Protein AF-A0A066WN35-F1 (afdb_monomer_lite)

Structure (mmCIF, N/CA/C/O backbone):
data_AF-A0A066WN35-F1
#
_entry.id   AF-A0A066WN35-F1
#
loop_
_atom_site.group_PDB
_atom_site.id
_atom_site.type_symbol
_atom_site.label_atom_id
_atom_site.label_alt_id
_atom_site.label_comp_id
_atom_site.label_asym_id
_atom_site.label_entity_id
_atom_site.label_seq_id
_atom_site.pdbx_PDB_ins_code
_atom_site.Cartn_x
_atom_site.Cartn_y
_atom_site.Cartn_z
_atom_site.occupancy
_atom_site.B_iso_or_equiv
_atom_site.auth_seq_id
_atom_site.auth_comp_id
_atom_site.auth_asym_id
_atom_site.auth_atom_id
_atom_site.pdbx_PDB_model_num
ATOM 1 N N . MET A 1 1 ? -4.360 5.357 4.373 1.00 91.69 1 MET A N 1
ATOM 2 C CA . MET A 1 1 ? -2.895 5.277 4.182 1.00 91.69 1 MET A CA 1
ATOM 3 C C . MET A 1 1 ? -2.198 5.861 5.396 1.00 91.69 1 MET A C 1
ATOM 5 O O . MET A 1 1 ? -2.701 6.824 5.974 1.00 91.69 1 MET A O 1
ATOM 9 N N . THR A 1 2 ? -1.038 5.319 5.752 1.00 93.56 2 THR A N 1
ATOM 10 C CA . THR A 1 2 ? -0.133 5.874 6.762 1.00 93.56 2 THR A CA 1
ATOM 11 C C . THR A 1 2 ? 1.177 6.305 6.109 1.00 93.56 2 THR A C 1
ATOM 13 O O . THR A 1 2 ? 1.565 5.817 5.046 1.00 93.56 2 THR A O 1
ATOM 16 N N . THR A 1 3 ? 1.854 7.268 6.724 1.00 92.19 3 THR A N 1
ATOM 17 C CA . THR A 1 3 ? 3.265 7.554 6.465 1.00 92.19 3 THR A CA 1
ATOM 18 C C . THR A 1 3 ? 4.063 7.005 7.634 1.00 92.19 3 THR A C 1
ATOM 20 O O . THR A 1 3 ? 3.826 7.403 8.777 1.00 92.19 3 THR A O 1
ATOM 23 N N . ARG A 1 4 ? 5.011 6.115 7.347 1.00 90.56 4 ARG A N 1
ATOM 24 C CA . ARG A 1 4 ? 5.869 5.480 8.351 1.00 90.56 4 ARG A CA 1
ATOM 25 C C . ARG A 1 4 ? 6.757 6.503 9.051 1.00 90.56 4 ARG A C 1
ATOM 27 O O . ARG A 1 4 ? 7.343 7.371 8.400 1.00 90.56 4 ARG A O 1
ATOM 34 N N . ALA A 1 5 ? 6.913 6.374 10.362 1.00 87.25 5 ALA A N 1
ATOM 35 C CA . ALA A 1 5 ? 7.769 7.251 11.146 1.00 87.25 5 ALA A CA 1
ATOM 36 C C . ALA A 1 5 ? 9.245 7.159 10.703 1.00 87.25 5 ALA A C 1
ATOM 38 O O . ALA A 1 5 ? 9.750 6.105 10.308 1.00 87.25 5 ALA A O 1
ATOM 39 N N . LEU A 1 6 ? 9.955 8.293 10.739 1.00 84.75 6 LEU A N 1
ATOM 40 C CA . LEU A 1 6 ? 11.324 8.409 10.209 1.00 84.75 6 LEU A CA 1
ATOM 41 C C . LEU A 1 6 ? 12.378 7.658 11.040 1.00 84.75 6 LEU A C 1
ATOM 43 O O . LEU A 1 6 ? 13.464 7.375 10.545 1.00 84.75 6 LEU A O 1
ATOM 47 N N . ASN A 1 7 ? 12.077 7.353 12.301 1.00 82.31 7 ASN A N 1
ATOM 48 C CA . ASN A 1 7 ? 12.943 6.621 13.229 1.00 82.31 7 ASN A CA 1
ATOM 49 C C . ASN A 1 7 ? 12.907 5.095 13.024 1.00 82.31 7 ASN A C 1
ATOM 51 O O . ASN A 1 7 ? 13.672 4.378 13.674 1.00 82.31 7 ASN A O 1
ATOM 55 N N . LEU A 1 8 ? 12.026 4.583 12.160 1.00 80.50 8 LEU A N 1
ATOM 56 C CA . LEU A 1 8 ? 11.923 3.152 11.896 1.00 80.50 8 LEU A CA 1
ATOM 57 C C . LEU A 1 8 ? 13.125 2.646 11.094 1.00 80.50 8 LEU A C 1
ATOM 59 O O . LEU A 1 8 ? 13.625 3.297 10.179 1.00 80.50 8 LEU A O 1
ATOM 63 N N . ARG A 1 9 ? 13.569 1.425 11.415 1.00 74.00 9 ARG A N 1
ATOM 64 C CA . ARG A 1 9 ? 14.715 0.778 10.748 1.00 74.00 9 ARG A CA 1
ATOM 65 C C . ARG A 1 9 ? 14.446 0.439 9.281 1.00 74.00 9 ARG A C 1
ATOM 67 O O . ARG A 1 9 ? 15.386 0.330 8.499 1.00 74.00 9 ARG A O 1
ATOM 74 N N . SER A 1 10 ? 13.178 0.251 8.924 1.00 72.12 10 SER A N 1
ATOM 75 C CA . SER A 1 10 ? 12.747 -0.185 7.599 1.00 72.12 10 SER A CA 1
ATOM 76 C C . SER A 1 10 ? 11.698 0.768 7.045 1.00 72.12 10 SER A C 1
ATOM 78 O O . SER A 1 10 ? 10.723 1.098 7.728 1.00 72.12 10 SER A O 1
ATOM 80 N N . HIS A 1 11 ? 11.911 1.173 5.791 1.00 76.00 11 HIS A N 1
ATOM 81 C CA . HIS A 1 11 ? 11.024 2.051 5.027 1.00 76.00 11 HIS A CA 1
ATOM 82 C C . HIS A 1 11 ? 10.636 3.368 5.744 1.00 76.00 11 HIS A C 1
ATOM 84 O O . HIS A 1 11 ? 9.458 3.731 5.732 1.00 76.00 11 HIS A O 1
ATOM 90 N N . PRO A 1 12 ? 11.575 4.104 6.377 1.00 81.12 12 PRO A N 1
ATOM 91 C CA . PRO A 1 12 ? 11.245 5.355 7.061 1.00 81.12 12 PRO A CA 1
ATOM 92 C C . PRO A 1 12 ? 10.648 6.379 6.085 1.00 81.12 12 PRO A C 1
ATOM 94 O O . PRO A 1 12 ? 11.178 6.595 4.995 1.00 81.12 12 PRO A O 1
ATOM 97 N N . GLY A 1 13 ? 9.535 7.009 6.470 1.00 85.00 13 GLY A N 1
ATOM 98 C CA . GLY A 1 13 ? 8.856 8.038 5.676 1.00 85.00 13 GLY A CA 1
ATOM 99 C C . GLY A 1 13 ? 8.038 7.528 4.486 1.00 85.00 13 GLY A C 1
ATOM 100 O O . GLY A 1 13 ? 7.420 8.346 3.805 1.00 85.00 13 GLY A O 1
ATOM 101 N N . GLN A 1 14 ? 8.024 6.218 4.213 1.00 88.50 14 GLN A N 1
ATOM 102 C CA . GLN A 1 14 ? 7.271 5.651 3.089 1.00 88.50 14 GLN A CA 1
ATOM 103 C C . GLN A 1 14 ? 5.770 5.612 3.372 1.00 88.50 14 GLN A C 1
ATOM 105 O O . GLN A 1 14 ? 5.346 5.484 4.522 1.00 88.50 14 GLN A O 1
ATOM 110 N N . ALA A 1 15 ? 4.972 5.713 2.308 1.00 91.75 15 ALA A N 1
ATOM 111 C CA . ALA A 1 15 ? 3.549 5.426 2.371 1.00 91.75 15 ALA A CA 1
ATOM 112 C C . ALA A 1 15 ? 3.329 3.915 2.534 1.00 91.75 15 ALA A C 1
ATOM 114 O O . ALA A 1 15 ? 3.853 3.125 1.744 1.00 91.75 15 ALA A O 1
ATOM 115 N N . SER A 1 16 ? 2.524 3.519 3.513 1.00 92.62 16 SER A N 1
ATOM 116 C CA . SER A 1 16 ? 2.111 2.130 3.721 1.00 92.62 16 SER A CA 1
ATOM 117 C C . SER A 1 16 ? 0.628 2.040 4.062 1.00 92.62 16 SER A C 1
ATOM 119 O O . SER A 1 16 ? -0.032 3.035 4.384 1.00 92.62 16 SER A O 1
ATOM 121 N N . LEU A 1 17 ? 0.087 0.836 3.935 1.00 94.81 17 LEU A N 1
ATOM 122 C CA . LEU A 1 17 ? -1.166 0.480 4.584 1.00 94.81 17 LEU A CA 1
ATOM 123 C C . LEU A 1 17 ? -0.873 0.162 6.059 1.00 94.81 17 LEU A C 1
ATOM 125 O O . LEU A 1 17 ? 0.257 -0.236 6.351 1.00 94.81 17 LEU A O 1
ATOM 129 N N . PRO A 1 18 ? -1.830 0.374 6.985 1.00 94.56 18 PRO A N 1
ATOM 130 C CA . PRO A 1 18 ? -1.689 -0.150 8.334 1.00 94.56 18 PRO A CA 1
ATOM 131 C C . PRO A 1 18 ? -1.488 -1.657 8.275 1.00 94.56 18 PRO A C 1
ATOM 133 O O . PRO A 1 18 ? -2.114 -2.319 7.440 1.00 94.56 18 PRO A O 1
ATOM 136 N N . GLY A 1 19 ? -0.629 -2.199 9.126 1.00 93.44 19 GLY A N 1
ATOM 137 C CA . GLY A 1 19 ? -0.375 -3.627 9.100 1.00 93.44 19 GLY A CA 1
ATOM 138 C C . GLY A 1 19 ? 0.967 -4.033 9.665 1.00 93.44 19 GLY A C 1
ATOM 139 O O . GLY A 1 19 ? 1.905 -3.249 9.759 1.00 93.44 19 GLY A O 1
ATOM 140 N N . GLY A 1 20 ? 1.084 -5.320 9.954 1.00 91.12 20 GLY A N 1
ATOM 141 C CA . GLY A 1 20 ? 2.277 -5.845 10.587 1.00 91.12 20 GLY A CA 1
ATOM 142 C C . GLY A 1 20 ? 2.327 -7.357 10.577 1.00 91.12 20 GLY A C 1
ATOM 143 O O . GLY A 1 20 ? 1.711 -8.029 9.742 1.00 91.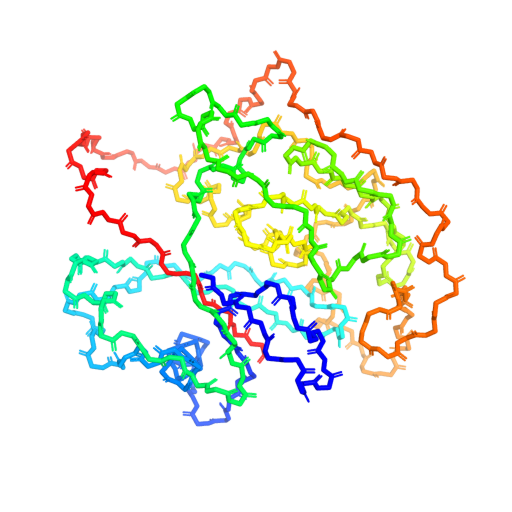12 20 GLY A O 1
ATOM 144 N N . LYS A 1 21 ? 3.156 -7.898 11.462 1.00 91.75 21 LYS A N 1
ATOM 145 C CA . LYS A 1 21 ? 3.453 -9.325 11.491 1.00 91.75 21 LYS A CA 1
ATOM 146 C C . LYS A 1 21 ? 2.406 -10.057 12.323 1.00 91.75 21 LYS A C 1
ATOM 148 O O . LYS A 1 21 ? 2.081 -9.618 13.419 1.00 91.75 21 LYS A O 1
ATOM 153 N N . ALA A 1 22 ? 1.953 -11.212 11.851 1.00 91.75 22 ALA A N 1
ATOM 154 C CA . ALA A 1 22 ? 1.074 -12.077 12.624 1.00 91.75 22 ALA A CA 1
ATOM 155 C C . ALA A 1 22 ? 1.715 -12.496 13.956 1.00 91.75 22 ALA A C 1
ATOM 157 O O . ALA A 1 22 ? 2.848 -12.998 14.000 1.00 91.75 22 ALA A O 1
ATOM 158 N N . ASP A 1 23 ? 0.956 -12.330 15.037 1.00 91.06 23 ASP A N 1
ATOM 159 C CA . ASP A 1 23 ? 1.254 -12.911 16.337 1.00 91.06 23 ASP A CA 1
ATOM 160 C C . ASP A 1 23 ? 0.611 -14.302 16.441 1.00 91.06 23 ASP A C 1
ATOM 162 O O . ASP A 1 23 ? -0.455 -14.578 15.884 1.00 91.06 23 ASP A O 1
ATOM 166 N N . HIS A 1 24 ? 1.249 -15.205 17.187 1.00 89.12 24 HIS A N 1
ATOM 167 C CA . HIS A 1 24 ? 0.728 -16.555 17.407 1.00 89.12 24 HIS A CA 1
ATOM 168 C C . HIS A 1 24 ? -0.665 -16.572 18.059 1.00 89.12 24 HIS A C 1
ATOM 170 O O . HIS A 1 24 ? -1.382 -17.566 17.939 1.00 89.12 24 HIS A O 1
ATOM 176 N N . THR A 1 25 ? -1.043 -15.496 18.746 1.00 91.25 25 THR A N 1
ATOM 177 C CA . THR A 1 25 ? -2.333 -15.337 19.421 1.00 91.25 25 THR A CA 1
ATOM 178 C C . THR A 1 25 ? -3.446 -14.791 18.523 1.00 91.25 25 THR A C 1
ATOM 180 O O . THR A 1 25 ? -4.615 -14.948 18.878 1.00 91.25 25 THR A O 1
ATOM 183 N N . ASP A 1 26 ? -3.127 -14.237 17.346 1.00 90.75 26 ASP A N 1
ATOM 184 C CA . ASP A 1 26 ? -4.121 -13.622 16.452 1.00 90.75 26 ASP A CA 1
ATOM 185 C C . ASP A 1 26 ? -5.105 -14.669 15.900 1.00 90.75 26 ASP A C 1
ATOM 187 O O . ASP A 1 26 ? -6.314 -14.451 15.819 1.00 90.75 26 ASP A O 1
ATOM 191 N N . GLY A 1 27 ? -4.602 -15.852 15.545 1.00 91.00 27 GLY A N 1
ATOM 192 C CA . GLY A 1 27 ? -5.394 -16.985 15.057 1.00 91.00 27 GLY A CA 1
ATOM 193 C C . GLY A 1 27 ? -5.866 -16.887 13.599 1.00 91.00 27 GLY A C 1
ATOM 194 O O . GLY A 1 27 ? -6.119 -17.929 12.997 1.00 91.00 27 GLY A O 1
ATOM 195 N N . CYS A 1 28 ? -5.953 -15.690 13.009 1.00 91.50 28 CYS A N 1
ATOM 196 C CA . CYS A 1 28 ? -6.174 -15.486 11.572 1.00 91.50 28 CYS A CA 1
ATOM 197 C C . CYS A 1 28 ? -5.664 -14.113 11.093 1.00 91.50 28 CYS A C 1
ATOM 199 O O . CYS A 1 28 ? -5.469 -13.202 11.899 1.00 91.50 28 CYS A O 1
ATOM 201 N N . VAL A 1 29 ? -5.479 -13.961 9.775 1.00 93.44 29 VAL A N 1
ATOM 202 C CA . VAL A 1 29 ? -4.917 -12.742 9.157 1.00 93.44 29 VAL A CA 1
ATOM 203 C C . VAL A 1 29 ? -5.813 -11.515 9.335 1.00 93.44 29 VAL A C 1
ATOM 205 O O . VAL A 1 29 ? -5.316 -10.402 9.471 1.00 93.44 29 VAL A O 1
ATOM 208 N N . GLU A 1 30 ? -7.133 -11.701 9.409 1.00 94.00 30 GLU A N 1
ATOM 209 C CA . GLU A 1 30 ? -8.090 -10.621 9.660 1.00 94.00 30 GLU A CA 1
ATOM 210 C C . GLU A 1 30 ? -7.919 -10.035 11.064 1.00 94.00 30 GLU A C 1
ATOM 212 O O . GLU A 1 30 ? -8.020 -8.824 11.250 1.00 94.00 30 GLU A O 1
ATOM 217 N N . ARG A 1 31 ? -7.630 -10.888 12.055 1.00 94.31 31 ARG A N 1
ATOM 218 C CA . ARG A 1 31 ? -7.370 -10.453 13.431 1.00 94.31 31 ARG A CA 1
ATOM 219 C C . ARG A 1 31 ? -6.016 -9.779 13.564 1.00 94.31 31 ARG A C 1
ATOM 221 O O . ARG A 1 31 ? -5.946 -8.754 14.229 1.00 94.31 31 ARG A O 1
ATOM 228 N N . THR A 1 32 ? -4.988 -10.288 12.882 1.00 94.81 32 THR A N 1
ATOM 229 C CA . THR A 1 32 ? -3.698 -9.594 12.777 1.00 94.81 32 THR A CA 1
ATOM 230 C C . THR A 1 32 ? -3.887 -8.194 12.203 1.00 94.81 32 THR A C 1
ATOM 232 O O . THR A 1 32 ? -3.466 -7.223 12.817 1.00 94.81 32 THR A O 1
ATOM 235 N N . ALA A 1 33 ? -4.580 -8.072 11.069 1.00 94.94 33 ALA A N 1
ATOM 236 C CA . ALA A 1 33 ? -4.868 -6.786 10.444 1.00 94.94 33 ALA A CA 1
ATOM 237 C C . ALA A 1 33 ? -5.586 -5.820 11.409 1.00 94.94 33 ALA A C 1
ATOM 239 O O . ALA A 1 33 ? -5.181 -4.666 11.560 1.00 94.94 33 ALA A O 1
ATOM 240 N N . LEU A 1 34 ? -6.629 -6.283 12.104 1.00 95.19 34 LEU A N 1
ATOM 241 C CA . LEU A 1 34 ? -7.354 -5.452 13.068 1.00 95.19 34 LEU A CA 1
ATOM 242 C C . LEU A 1 34 ? -6.489 -5.025 14.258 1.00 95.19 34 LEU A C 1
ATOM 244 O O . LEU A 1 34 ? -6.528 -3.855 14.625 1.00 95.19 34 LEU A O 1
ATOM 248 N N . ARG A 1 35 ? -5.704 -5.943 14.834 1.00 96.31 35 ARG A N 1
ATOM 249 C CA . ARG A 1 35 ? -4.791 -5.637 15.942 1.00 96.31 35 ARG A CA 1
ATOM 250 C C . ARG A 1 35 ? -3.770 -4.578 15.528 1.00 96.31 35 ARG A C 1
ATOM 252 O O . ARG A 1 35 ? -3.650 -3.563 16.200 1.00 96.31 35 ARG A O 1
ATOM 259 N N . GLU A 1 36 ? -3.096 -4.778 14.400 1.00 96.31 36 GLU A N 1
ATOM 260 C CA . GLU A 1 36 ? -2.100 -3.836 13.871 1.00 96.31 36 GLU A CA 1
ATOM 261 C C . GLU A 1 36 ? -2.734 -2.476 13.534 1.00 96.31 36 GLU A C 1
ATOM 263 O O . GLU A 1 36 ? -2.161 -1.428 13.806 1.00 96.31 36 GLU A O 1
ATOM 268 N N . SER A 1 37 ? -3.966 -2.459 13.013 1.00 95.94 37 SER A N 1
ATOM 269 C CA . SER A 1 37 ? -4.694 -1.202 12.778 1.00 95.94 37 SER A CA 1
ATOM 270 C C . SER A 1 37 ? -5.055 -0.481 14.079 1.00 95.94 37 SER A C 1
ATOM 272 O O . SER A 1 37 ? -5.033 0.748 14.137 1.00 95.94 37 SER A O 1
ATOM 274 N N . GLU A 1 38 ? -5.400 -1.214 15.134 1.00 96.44 38 GLU A N 1
ATOM 275 C CA . GLU A 1 38 ? -5.636 -0.622 16.449 1.00 96.44 38 GLU A CA 1
ATOM 276 C C . GLU A 1 38 ? -4.340 -0.050 17.038 1.00 96.44 38 GLU A C 1
ATOM 278 O O . GLU A 1 38 ? -4.338 1.083 17.516 1.00 96.44 38 GLU A O 1
ATOM 283 N N . GLU A 1 39 ? -3.233 -0.788 16.940 1.00 95.88 39 GLU A N 1
ATOM 284 C CA . GLU A 1 39 ? -1.912 -0.372 17.423 1.00 95.88 39 GLU A CA 1
ATOM 285 C C . GLU A 1 39 ? -1.366 0.848 16.663 1.00 95.88 39 GLU A C 1
ATOM 287 O O . GLU A 1 39 ? -0.896 1.796 17.291 1.00 95.88 39 GLU A O 1
ATOM 292 N N . GLU A 1 40 ? -1.454 0.868 15.330 1.00 96.25 40 GLU A N 1
ATOM 293 C CA . GLU A 1 40 ? -0.863 1.925 14.502 1.00 96.25 40 GLU A CA 1
ATOM 294 C C . GLU A 1 40 ? -1.727 3.187 14.390 1.00 96.25 40 GLU A C 1
ATOM 296 O O . GLU A 1 40 ? -1.187 4.298 14.359 1.00 96.25 40 GLU A O 1
ATOM 301 N N . ILE A 1 41 ? -3.050 3.034 14.260 1.00 96.31 41 ILE A N 1
ATOM 302 C CA . ILE A 1 41 ? -3.970 4.138 13.928 1.00 96.31 41 ILE A CA 1
ATOM 303 C C . ILE A 1 41 ? -5.169 4.255 14.875 1.00 96.31 41 ILE A C 1
ATOM 305 O O . ILE A 1 41 ? -6.056 5.077 14.637 1.00 96.31 41 ILE A O 1
ATOM 309 N N . GLY A 1 42 ? -5.229 3.460 15.946 1.00 96.38 42 GLY A N 1
ATOM 310 C CA . GLY A 1 42 ? -6.312 3.530 16.928 1.00 96.38 42 GLY A CA 1
ATOM 311 C C . GLY A 1 42 ? -7.666 3.055 16.395 1.00 96.38 42 GLY A C 1
ATOM 312 O O . GLY A 1 42 ? -8.701 3.413 16.957 1.00 96.38 42 GLY A O 1
ATOM 313 N N . LEU A 1 43 ? -7.694 2.275 15.306 1.00 95.44 43 LEU A N 1
ATOM 314 C CA . LEU A 1 43 ? -8.932 1.702 14.777 1.00 95.44 43 LEU A CA 1
ATOM 315 C C . LEU A 1 43 ? -9.422 0.583 15.706 1.00 95.44 43 LEU A C 1
ATOM 317 O O . LEU A 1 43 ? -9.055 -0.577 15.549 1.00 95.44 43 LEU A O 1
ATOM 321 N N . ALA A 1 44 ? -10.250 0.949 16.684 1.00 93.62 44 ALA A N 1
ATOM 322 C CA . ALA A 1 44 ? -10.707 0.034 17.723 1.00 93.62 44 ALA A CA 1
ATOM 323 C C . ALA A 1 44 ? -11.417 -1.204 17.150 1.00 93.62 44 ALA A C 1
ATOM 325 O O . ALA A 1 44 ? -12.399 -1.088 16.409 1.00 93.62 44 ALA A O 1
ATOM 326 N N . GLN A 1 45 ? -10.999 -2.393 17.592 1.00 93.00 45 GLN A N 1
ATOM 327 C CA . GLN A 1 45 ? -11.622 -3.669 17.219 1.00 93.00 45 GLN A CA 1
ATOM 328 C C . GLN A 1 45 ? -13.126 -3.738 17.522 1.00 93.00 45 GLN A C 1
ATOM 330 O O . GLN A 1 45 ? -13.867 -4.439 16.834 1.00 93.00 45 GLN A O 1
ATOM 335 N N . SER A 1 46 ? -13.604 -2.985 18.517 1.00 93.62 46 SER A N 1
ATOM 336 C CA . SER A 1 46 ? -15.027 -2.898 18.874 1.00 93.62 46 SER A CA 1
ATOM 337 C C . SER A 1 46 ? -15.909 -2.285 17.781 1.00 93.62 46 SER A C 1
ATOM 339 O O . SER A 1 46 ? -17.127 -2.463 17.820 1.00 93.62 46 SER A O 1
ATOM 341 N N . LYS A 1 47 ? -15.322 -1.601 16.788 1.00 92.38 47 LYS A N 1
ATOM 342 C CA . LYS A 1 47 ? -16.044 -1.089 15.614 1.00 92.38 47 LYS A CA 1
ATOM 343 C C . LYS A 1 47 ? -16.427 -2.194 14.622 1.00 92.38 47 LYS A C 1
ATOM 345 O O . LYS A 1 47 ? -17.288 -1.970 13.769 1.00 92.38 47 LYS A O 1
ATOM 350 N N . LEU A 1 48 ? -15.842 -3.391 14.734 1.00 93.06 48 LEU A N 1
ATOM 351 C CA . LEU A 1 48 ? -16.175 -4.519 13.866 1.00 93.06 48 LEU A CA 1
ATOM 352 C C . LEU A 1 48 ? -17.651 -4.922 14.025 1.00 93.06 48 LEU A C 1
ATOM 354 O O . LEU A 1 48 ? -18.123 -5.197 15.126 1.00 93.06 48 LEU A O 1
ATOM 358 N N . GLY A 1 49 ? -18.377 -4.977 12.910 1.00 92.50 49 GLY A N 1
ATOM 359 C CA . GLY A 1 49 ? -19.805 -5.298 12.868 1.00 92.50 49 GLY A CA 1
ATOM 360 C C . GLY A 1 49 ? -20.735 -4.135 13.230 1.00 92.50 49 GLY A C 1
ATOM 361 O O . GLY A 1 49 ? -21.947 -4.339 13.259 1.00 92.50 49 GLY A O 1
ATOM 362 N N . THR A 1 50 ? -20.196 -2.939 13.496 1.00 93.00 50 THR A N 1
ATOM 363 C CA . THR A 1 50 ? -20.984 -1.714 13.714 1.00 93.00 50 THR A CA 1
ATOM 364 C C . THR A 1 50 ? -20.736 -0.711 12.593 1.00 93.00 50 THR A C 1
ATOM 366 O O . THR A 1 50 ? -21.578 -0.576 11.714 1.00 93.00 50 THR A O 1
ATOM 369 N N . THR A 1 51 ? -19.570 -0.069 12.575 1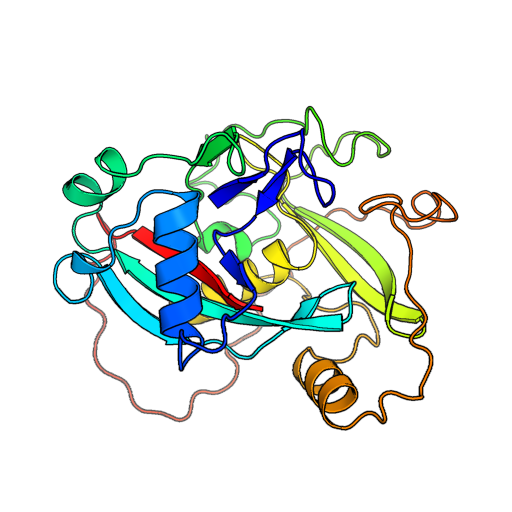.00 92.25 51 THR A N 1
ATOM 370 C CA . THR A 1 51 ? -19.145 0.865 11.520 1.00 92.25 51 THR A CA 1
ATOM 371 C C . THR A 1 51 ? -18.071 0.274 10.614 1.00 92.25 51 THR A C 1
ATOM 373 O O . THR A 1 51 ? -17.911 0.714 9.483 1.00 92.25 51 THR A O 1
ATOM 376 N N . LEU A 1 52 ? -17.368 -0.772 11.052 1.00 94.44 52 LEU A N 1
ATOM 377 C CA . LEU A 1 52 ? -16.335 -1.452 10.273 1.00 94.44 52 LEU A CA 1
ATOM 378 C C . LEU A 1 52 ? -16.790 -2.868 9.902 1.00 94.44 52 LEU A C 1
ATOM 380 O O . LEU A 1 52 ? -17.089 -3.677 10.779 1.00 94.44 52 LEU A O 1
ATOM 384 N N . PHE A 1 53 ? -16.799 -3.210 8.615 1.00 94.81 53 PHE A N 1
ATOM 385 C CA . PHE A 1 53 ? -17.216 -4.531 8.137 1.00 94.81 53 PHE A CA 1
ATOM 386 C C . PHE A 1 53 ? -16.131 -5.173 7.289 1.00 94.81 53 PHE A C 1
ATOM 388 O O . PHE A 1 53 ? -15.698 -4.608 6.293 1.00 94.81 53 PHE A O 1
ATOM 395 N N . TRP A 1 54 ? -15.707 -6.380 7.652 1.00 94.38 54 TRP A N 1
ATOM 396 C CA . TRP A 1 54 ? -14.831 -7.171 6.793 1.00 94.38 54 TRP A CA 1
ATOM 397 C C . TRP A 1 54 ? -15.576 -7.567 5.514 1.00 94.38 54 TRP A C 1
ATOM 399 O O . TRP A 1 54 ? -16.672 -8.124 5.587 1.00 94.38 54 TRP A O 1
ATOM 409 N N . VAL A 1 55 ? -14.984 -7.275 4.353 1.00 94.31 55 VAL A N 1
ATOM 410 C CA . VAL A 1 55 ? -15.590 -7.583 3.046 1.00 94.31 55 VAL A CA 1
ATOM 411 C C . VAL A 1 55 ? -14.766 -8.551 2.214 1.00 94.31 55 VAL A C 1
ATOM 413 O O . VAL A 1 55 ? -15.327 -9.273 1.390 1.00 94.31 55 VAL A O 1
ATOM 416 N N . HIS A 1 56 ? -13.445 -8.584 2.397 1.00 94.25 56 HIS A N 1
ATOM 417 C CA . HIS A 1 56 ? -12.587 -9.462 1.614 1.00 94.25 56 HIS A CA 1
ATOM 418 C C . HIS A 1 56 ? -11.232 -9.700 2.281 1.00 94.25 56 HIS A C 1
ATOM 420 O O . HIS A 1 56 ? -10.650 -8.791 2.867 1.00 94.25 56 HIS A O 1
ATOM 426 N N . THR A 1 57 ? -10.700 -10.905 2.103 1.00 94.81 57 THR A N 1
ATOM 427 C CA . THR A 1 57 ? -9.287 -11.226 2.328 1.00 94.81 57 THR A CA 1
ATOM 428 C C . THR A 1 57 ? -8.702 -11.616 0.977 1.00 94.81 57 THR A C 1
ATOM 430 O O . THR A 1 57 ? -9.135 -12.596 0.368 1.00 94.81 57 THR A O 1
ATOM 433 N N . GLY A 1 58 ? -7.779 -10.802 0.468 1.00 89.19 58 GLY A N 1
ATOM 434 C CA . GLY A 1 58 ? -7.210 -10.970 -0.863 1.00 89.19 58 GLY A CA 1
ATOM 435 C C . GLY A 1 58 ? -6.170 -12.080 -0.943 1.00 89.19 58 GLY A C 1
ATOM 436 O O . GLY A 1 58 ? -5.658 -12.576 0.063 1.00 89.19 58 GLY A O 1
ATOM 437 N N . THR A 1 59 ? -5.842 -12.463 -2.178 1.00 89.94 59 THR A N 1
ATOM 438 C CA . THR A 1 59 ? -4.715 -13.362 -2.450 1.00 89.94 59 THR A CA 1
ATOM 439 C C . THR A 1 59 ? -3.422 -12.731 -1.944 1.00 89.94 59 THR A C 1
ATOM 441 O O . THR A 1 59 ? -3.241 -11.523 -2.133 1.00 89.94 59 THR A O 1
ATOM 444 N N . PRO A 1 60 ? -2.520 -13.512 -1.334 1.00 92.44 60 PRO A N 1
ATOM 445 C CA . PRO A 1 60 ? -1.323 -12.943 -0.761 1.00 92.44 60 PRO A CA 1
ATOM 446 C C . PRO A 1 60 ? -0.332 -12.486 -1.829 1.00 92.44 60 PRO A C 1
ATOM 448 O O . PRO A 1 60 ? -0.302 -12.979 -2.959 1.00 92.44 60 PRO A O 1
ATOM 451 N N . PHE A 1 61 ? 0.514 -11.556 -1.420 1.00 94.19 61 PHE A N 1
ATOM 452 C CA . PHE A 1 61 ? 1.649 -11.057 -2.171 1.00 94.19 61 PHE A CA 1
ATOM 453 C C . PHE A 1 61 ? 2.937 -11.463 -1.459 1.00 94.19 61 PHE A C 1
ATOM 455 O O . PHE A 1 61 ? 2.923 -11.872 -0.299 1.00 94.19 61 PHE A O 1
ATOM 462 N N . ILE A 1 62 ? 4.070 -11.331 -2.142 1.00 91.06 62 ILE A N 1
ATOM 463 C CA . ILE A 1 62 ? 5.378 -11.572 -1.538 1.00 91.06 62 ILE A CA 1
ATOM 464 C C . ILE A 1 62 ? 6.089 -10.235 -1.355 1.00 91.06 62 ILE A C 1
ATOM 466 O O . ILE A 1 62 ? 6.177 -9.425 -2.274 1.00 91.06 62 ILE A O 1
ATOM 470 N N . SER A 1 63 ? 6.609 -9.983 -0.159 1.00 88.12 63 SER A N 1
ATOM 471 C CA . SER A 1 63 ? 7.442 -8.812 0.086 1.00 88.12 63 SER A CA 1
ATOM 472 C C . SER A 1 63 ? 8.860 -9.022 -0.440 1.00 88.12 63 SER A C 1
ATOM 474 O O . SER A 1 63 ? 9.334 -10.143 -0.635 1.00 88.12 63 SER A O 1
ATOM 476 N N . LYS A 1 64 ? 9.613 -7.928 -0.585 1.00 80.56 64 LYS A N 1
ATOM 477 C CA . LYS A 1 64 ? 11.046 -7.981 -0.922 1.00 80.56 64 LYS A CA 1
ATOM 478 C C . LYS A 1 64 ? 11.856 -8.819 0.081 1.00 80.56 64 LYS A C 1
ATOM 480 O O . LYS A 1 64 ? 12.893 -9.382 -0.264 1.00 80.56 64 LYS A O 1
ATOM 485 N N . THR A 1 65 ? 11.397 -8.925 1.328 1.00 79.75 65 THR A N 1
ATOM 486 C CA . THR A 1 65 ? 11.999 -9.762 2.377 1.00 79.75 65 THR A CA 1
ATOM 487 C C . THR A 1 65 ? 11.435 -11.184 2.423 1.00 79.75 65 THR A C 1
ATOM 489 O O . THR A 1 65 ? 11.752 -11.917 3.356 1.00 79.75 65 THR A O 1
ATOM 492 N N . CYS A 1 66 ? 10.683 -11.595 1.396 1.00 84.94 66 CYS A N 1
ATOM 493 C CA . CYS A 1 66 ? 10.045 -12.908 1.269 1.00 84.94 66 CYS A CA 1
ATOM 494 C C . CYS A 1 66 ? 9.009 -13.195 2.369 1.00 84.94 66 CYS A C 1
ATOM 496 O O . CYS A 1 66 ? 8.811 -14.349 2.742 1.00 84.94 66 CYS A O 1
ATOM 498 N N . LEU A 1 67 ? 8.364 -12.149 2.893 1.00 86.38 67 LEU A N 1
ATOM 499 C CA . LEU A 1 67 ? 7.203 -12.287 3.772 1.00 86.38 67 LEU A CA 1
ATOM 500 C C . LEU A 1 67 ? 5.940 -12.439 2.926 1.00 86.38 67 LEU A C 1
ATOM 502 O O . LEU A 1 67 ? 5.836 -11.823 1.863 1.00 86.38 67 LEU A O 1
ATOM 506 N N . LEU A 1 68 ? 5.001 -13.255 3.399 1.00 91.25 68 LEU A N 1
ATOM 507 C CA . LEU A 1 68 ? 3.719 -13.483 2.745 1.00 91.25 68 LEU A CA 1
ATOM 508 C C . LEU A 1 68 ? 2.715 -12.451 3.258 1.00 91.25 68 LEU A C 1
ATOM 510 O O . LEU A 1 68 ? 2.316 -12.525 4.410 1.00 91.25 68 LEU A O 1
ATOM 514 N N . VAL A 1 69 ? 2.315 -11.500 2.418 1.00 94.75 69 VAL A N 1
ATOM 515 C CA . VAL A 1 69 ? 1.463 -10.374 2.819 1.00 94.75 69 VAL A CA 1
ATOM 516 C C . VAL A 1 69 ? 0.031 -10.590 2.339 1.00 94.75 69 VAL A C 1
ATOM 518 O O . VAL A 1 69 ? -0.225 -10.603 1.137 1.00 94.75 69 VAL A O 1
ATOM 521 N N . HIS A 1 70 ? -0.906 -10.739 3.268 1.00 94.88 70 HIS A N 1
ATOM 522 C CA . HIS A 1 70 ? -2.340 -10.835 3.024 1.00 94.88 70 HIS A CA 1
ATOM 523 C C . HIS A 1 70 ? -3.005 -9.458 3.151 1.00 94.88 70 HIS A C 1
ATOM 525 O O . HIS A 1 70 ? -3.021 -8.893 4.246 1.00 94.88 70 HIS A O 1
ATOM 531 N N . PRO A 1 71 ? -3.595 -8.917 2.072 1.00 95.81 71 PRO A N 1
ATOM 532 C CA . PRO A 1 71 ? -4.421 -7.727 2.177 1.00 95.81 71 PRO A CA 1
ATOM 533 C C . PRO A 1 71 ? -5.811 -8.090 2.709 1.00 95.81 71 PRO A C 1
ATOM 535 O O . PRO A 1 71 ? -6.502 -8.953 2.163 1.00 95.81 71 PRO A O 1
ATOM 538 N N . VAL A 1 72 ? -6.239 -7.397 3.754 1.00 96.12 72 VAL A N 1
ATOM 539 C CA . VAL A 1 72 ? -7.563 -7.508 4.363 1.00 96.12 72 VAL A CA 1
ATOM 540 C C . VAL A 1 72 ? -8.307 -6.204 4.112 1.00 96.12 72 VAL A C 1
ATOM 542 O O . VAL A 1 72 ? -7.817 -5.116 4.412 1.00 96.12 72 VAL A O 1
ATOM 545 N N . ILE A 1 73 ? -9.490 -6.309 3.517 1.00 95.00 73 ILE A N 1
ATOM 546 C CA . ILE A 1 73 ? -10.301 -5.168 3.106 1.00 95.00 73 ILE A CA 1
ATOM 547 C C . ILE A 1 73 ? -11.502 -5.067 4.037 1.00 95.00 73 ILE A C 1
ATOM 549 O O . ILE A 1 73 ? -12.301 -6.004 4.163 1.00 95.00 73 ILE A O 1
ATOM 553 N N . PHE A 1 74 ? -11.636 -3.895 4.642 1.00 94.50 74 PHE A N 1
ATOM 554 C CA . PHE A 1 74 ? -12.782 -3.496 5.433 1.00 94.50 74 PHE A CA 1
ATOM 555 C C . PHE A 1 74 ? -13.534 -2.363 4.739 1.00 94.50 74 PHE A C 1
ATOM 557 O O . PHE A 1 74 ? -12.949 -1.432 4.180 1.00 94.50 74 PHE A O 1
ATOM 564 N N . LEU A 1 75 ? -14.853 -2.445 4.807 1.00 94.00 75 LEU A N 1
ATOM 565 C CA . LEU A 1 75 ? -15.768 -1.380 4.456 1.00 94.00 75 LEU A CA 1
ATOM 566 C C . LEU A 1 75 ? -16.049 -0.547 5.700 1.00 94.00 75 LEU A C 1
ATOM 568 O O . LEU A 1 75 ? -16.470 -1.094 6.723 1.00 94.00 75 LEU A O 1
ATOM 572 N N . LEU A 1 76 ? -15.830 0.759 5.601 1.00 93.00 76 LEU A N 1
ATOM 573 C CA . LEU A 1 76 ? -16.193 1.700 6.642 1.00 93.00 76 LEU A CA 1
ATOM 574 C C . LEU A 1 76 ? -17.541 2.337 6.300 1.00 93.00 76 LEU A C 1
ATOM 576 O O . LEU A 1 76 ? -17.655 3.132 5.365 1.00 93.00 76 LEU A O 1
ATOM 580 N N . ILE A 1 77 ? -18.554 1.953 7.067 1.00 90.81 77 ILE A N 1
ATOM 581 C CA . ILE A 1 77 ? -19.867 2.584 7.090 1.00 90.81 77 ILE A CA 1
ATOM 582 C C . ILE A 1 77 ? -19.797 3.732 8.095 1.00 90.81 77 ILE A C 1
ATOM 584 O O . ILE A 1 77 ? -19.303 3.548 9.204 1.00 90.81 77 ILE A O 1
ATOM 588 N N . ASP A 1 78 ? -20.287 4.902 7.698 1.00 87.88 78 ASP A N 1
ATOM 589 C CA . ASP A 1 78 ? -20.184 6.139 8.480 1.00 87.88 78 ASP A CA 1
ATOM 590 C C . ASP A 1 78 ? -18.723 6.558 8.781 1.00 87.88 78 ASP A C 1
ATOM 592 O O . ASP A 1 78 ? -18.235 6.517 9.922 1.00 87.88 78 ASP A O 1
ATOM 596 N N . PRO A 1 79 ? -17.970 6.952 7.737 1.00 90.00 79 PRO A N 1
ATOM 597 C CA . PRO A 1 79 ? -16.615 7.463 7.903 1.00 90.00 79 PRO A CA 1
ATOM 598 C C . PRO A 1 79 ? -16.565 8.741 8.751 1.00 90.00 79 PRO A C 1
ATOM 600 O O . PRO A 1 79 ? -15.553 8.986 9.408 1.00 90.00 79 PRO A O 1
ATOM 603 N N . GLU A 1 80 ? -17.639 9.534 8.788 1.00 89.94 80 GLU A N 1
ATOM 604 C CA . GLU A 1 80 ? -17.704 10.770 9.575 1.00 89.94 80 GLU A CA 1
ATOM 605 C C . GLU A 1 80 ? -17.676 10.493 11.083 1.00 89.94 80 GLU A C 1
ATOM 607 O O . GLU A 1 80 ? -17.079 11.266 11.833 1.00 89.94 80 GLU A O 1
ATOM 612 N N . GLU A 1 81 ? -18.236 9.367 11.535 1.00 89.56 81 GLU A N 1
ATOM 613 C CA . GLU A 1 81 ? -18.098 8.912 12.922 1.00 89.56 81 GLU A CA 1
ATOM 614 C C . GLU A 1 81 ? -16.694 8.356 13.209 1.00 89.56 81 GLU A C 1
ATOM 616 O O . GLU A 1 81 ? -16.093 8.625 14.255 1.00 89.56 81 GLU A O 1
ATOM 621 N N . THR A 1 82 ? -16.155 7.540 12.301 1.00 90.50 82 THR A N 1
ATOM 622 C CA . THR A 1 82 ? -14.972 6.725 12.612 1.00 90.50 82 THR A CA 1
ATOM 623 C C . THR A 1 82 ? -13.649 7.428 12.343 1.00 90.50 82 THR A C 1
ATOM 625 O O . THR A 1 82 ? -12.754 7.338 13.185 1.00 90.50 82 THR A O 1
ATOM 628 N N . LEU A 1 83 ? -13.492 8.152 11.234 1.00 91.62 83 LEU A N 1
ATOM 629 C CA . LEU A 1 83 ? -12.212 8.786 10.900 1.00 91.62 83 LEU A CA 1
ATOM 630 C C . LEU A 1 83 ? -11.722 9.786 11.957 1.00 91.62 83 LEU A C 1
ATOM 632 O O . LEU A 1 83 ? -10.531 9.746 12.272 1.00 91.62 83 LEU A O 1
ATOM 636 N N . PRO A 1 84 ? -12.577 10.638 12.563 1.00 93.19 84 PRO A N 1
ATOM 637 C CA . PRO A 1 84 ? -12.126 11.556 13.609 1.00 93.19 84 PRO A CA 1
ATOM 638 C C . PRO A 1 84 ? -11.666 10.856 14.893 1.00 93.19 84 PRO A C 1
ATOM 640 O O . PRO A 1 84 ? -10.980 11.474 15.704 1.00 93.19 84 PRO A O 1
ATOM 643 N N . SER A 1 85 ? -12.046 9.588 15.094 1.00 92.81 85 SER A N 1
ATOM 644 C CA . SER A 1 85 ? -11.653 8.797 16.268 1.00 92.81 85 SER A CA 1
ATOM 645 C C . SER A 1 85 ? -10.277 8.136 16.140 1.00 92.81 85 SER A C 1
ATOM 647 O O . SER A 1 85 ? -9.752 7.650 17.139 1.00 92.81 85 SER A O 1
ATOM 649 N N . LEU A 1 86 ? -9.689 8.121 14.939 1.00 95.19 86 LEU A N 1
ATOM 650 C CA . LEU A 1 86 ? -8.387 7.505 14.693 1.00 95.19 86 LEU A CA 1
ATOM 651 C C . LEU A 1 86 ? -7.260 8.317 15.336 1.00 95.19 86 LEU A C 1
ATOM 653 O O . LEU A 1 86 ? -7.215 9.546 15.241 1.00 95.19 86 LEU A O 1
ATOM 657 N N . VAL A 1 87 ? -6.307 7.618 15.947 1.00 95.88 87 VAL A N 1
ATOM 658 C CA . VAL A 1 87 ? -5.163 8.215 16.640 1.00 95.88 87 VAL A CA 1
ATOM 659 C C . VAL A 1 87 ? -3.887 7.521 16.172 1.00 95.88 87 VAL A C 1
ATOM 661 O O . VAL A 1 87 ? -3.722 6.332 16.430 1.00 95.88 87 VAL A O 1
ATOM 664 N N . PRO A 1 88 ? -2.960 8.234 15.507 1.00 96.06 88 PRO A N 1
ATOM 665 C CA . PRO A 1 88 ? -1.724 7.623 15.048 1.00 96.06 88 PRO A CA 1
ATOM 666 C C . PRO A 1 88 ? -0.797 7.328 16.229 1.00 96.06 88 PRO A C 1
ATOM 668 O O . PRO A 1 88 ? -0.591 8.178 17.100 1.00 96.06 88 PRO A O 1
ATOM 671 N N . CYS A 1 89 ? -0.166 6.159 16.214 1.00 96.50 89 CYS A N 1
ATOM 672 C CA . CYS A 1 89 ? 0.918 5.822 17.122 1.00 96.50 89 CYS A CA 1
ATOM 673 C C . CYS A 1 89 ? 2.197 6.560 16.693 1.00 96.50 89 CYS A C 1
ATOM 675 O O . CYS A 1 89 ? 2.772 6.235 15.654 1.00 96.50 89 CYS A O 1
ATOM 677 N N . PRO A 1 90 ? 2.700 7.544 17.461 1.00 92.81 90 PRO A N 1
ATOM 678 C CA . PRO A 1 90 ? 3.773 8.431 17.002 1.00 92.81 90 PRO A CA 1
ATOM 679 C C . PRO A 1 90 ? 5.125 7.729 16.821 1.00 92.81 90 PRO A C 1
ATOM 681 O O . PRO A 1 90 ? 6.021 8.277 16.178 1.00 92.81 90 PRO A O 1
ATOM 684 N N . THR A 1 91 ? 5.303 6.536 17.394 1.00 92.44 91 THR A N 1
ATOM 685 C CA . THR A 1 91 ? 6.512 5.728 17.198 1.00 92.44 91 THR A CA 1
ATOM 686 C C . THR A 1 91 ? 6.536 5.007 15.855 1.00 92.44 91 THR A C 1
ATOM 688 O O . THR A 1 91 ? 7.616 4.599 15.432 1.00 92.44 91 THR A O 1
ATOM 691 N N . GLU A 1 92 ? 5.388 4.880 15.184 1.00 91.50 92 GLU A N 1
ATOM 692 C CA . GLU A 1 92 ? 5.225 4.067 13.972 1.00 91.50 92 GLU A CA 1
ATOM 693 C C . GLU A 1 92 ? 4.630 4.849 12.798 1.00 91.50 92 GLU A C 1
ATOM 695 O O . GLU A 1 92 ? 5.065 4.689 11.656 1.00 91.50 92 GLU A O 1
ATOM 700 N N . VAL A 1 93 ? 3.712 5.774 13.077 1.00 94.94 93 VAL A N 1
ATOM 701 C CA . VAL A 1 93 ? 2.959 6.552 12.095 1.00 94.94 93 VAL A CA 1
ATOM 702 C C . VAL A 1 93 ? 3.208 8.044 12.302 1.00 94.94 93 VAL A C 1
ATOM 704 O O . VAL A 1 93 ? 2.848 8.626 13.324 1.00 94.94 93 VAL A O 1
ATOM 707 N N . SER A 1 94 ? 3.787 8.705 11.297 1.00 92.75 94 SER A N 1
ATOM 708 C CA . SER A 1 94 ? 3.995 10.160 11.315 1.00 92.75 94 SER A CA 1
ATOM 709 C C . SER A 1 94 ? 2.832 10.950 10.717 1.00 92.75 94 SER A C 1
ATOM 711 O O . SER A 1 94 ? 2.708 12.145 10.972 1.00 92.75 94 SER A O 1
ATOM 713 N N . ALA A 1 95 ? 2.020 10.327 9.859 1.00 92.06 95 ALA A N 1
ATOM 714 C CA . ALA A 1 95 ? 0.844 10.955 9.263 1.00 92.06 95 ALA A CA 1
ATOM 715 C C . ALA A 1 95 ? -0.180 9.907 8.813 1.00 92.06 95 ALA A C 1
ATOM 717 O O . ALA A 1 95 ? 0.197 8.826 8.367 1.00 92.06 95 ALA A O 1
ATOM 718 N N . MET A 1 96 ? -1.460 10.275 8.849 1.00 93.31 96 MET A N 1
ATOM 719 C CA . MET A 1 96 ? -2.564 9.517 8.254 1.00 93.31 96 MET A CA 1
ATOM 720 C C . MET A 1 96 ? -3.233 10.355 7.171 1.00 93.31 96 MET A C 1
ATOM 722 O O . MET A 1 96 ? -3.321 11.579 7.287 1.00 93.31 96 MET A O 1
ATOM 726 N N . TRP A 1 97 ? -3.667 9.700 6.101 1.00 92.31 97 TRP A N 1
ATOM 727 C CA . TRP A 1 97 ? -4.317 10.350 4.966 1.00 92.31 97 TRP A CA 1
ATOM 728 C C . TRP A 1 97 ? -5.093 9.336 4.118 1.00 92.31 97 TRP A C 1
ATOM 730 O O . TRP A 1 97 ? -4.796 8.137 4.122 1.00 92.31 97 TRP A O 1
ATOM 740 N N . SER A 1 98 ? -6.086 9.819 3.374 1.00 91.75 98 SER A N 1
ATOM 741 C CA . SER A 1 98 ? -6.884 9.033 2.429 1.00 91.75 98 SER A CA 1
ATOM 742 C C . SER A 1 98 ? -6.555 9.419 0.986 1.00 91.75 98 SER A C 1
ATOM 744 O O . SER A 1 98 ? -6.055 10.507 0.711 1.00 91.75 98 SER A O 1
ATOM 746 N N . PHE A 1 99 ? -6.780 8.510 0.043 1.00 92.94 99 PHE A N 1
ATOM 747 C CA . PHE A 1 99 ? -6.599 8.777 -1.382 1.00 92.94 99 PHE A CA 1
ATOM 748 C C . PHE A 1 99 ? -7.639 7.983 -2.174 1.00 92.94 99 PHE A C 1
ATOM 750 O O . PHE A 1 99 ? -7.915 6.846 -1.782 1.00 92.94 99 PHE A O 1
ATOM 757 N N . PRO A 1 100 ? -8.225 8.532 -3.255 1.00 94.06 100 PRO A N 1
ATOM 758 C CA . PRO A 1 100 ? -9.272 7.826 -3.985 1.00 94.06 100 PRO A CA 1
ATOM 759 C C . PRO A 1 100 ? -8.760 6.505 -4.570 1.00 94.06 100 PRO A C 1
ATOM 761 O O . PRO A 1 100 ? -7.862 6.494 -5.412 1.00 94.06 100 PRO A O 1
ATOM 764 N N . LEU A 1 101 ? -9.343 5.386 -4.127 1.00 95.00 101 LEU A N 1
ATOM 765 C CA . LEU A 1 101 ? -8.916 4.042 -4.532 1.00 95.00 101 LEU A CA 1
ATOM 766 C C . LEU A 1 101 ? -9.070 3.813 -6.046 1.00 95.00 101 LEU A C 1
ATOM 768 O O . LEU A 1 101 ? -8.278 3.101 -6.655 1.00 95.00 101 LEU A O 1
ATOM 772 N N . GLU A 1 102 ? -10.069 4.429 -6.677 1.00 95.19 102 GLU A N 1
ATOM 773 C CA . GLU A 1 102 ? -10.314 4.268 -8.113 1.00 95.19 102 GLU A CA 1
ATOM 774 C C . GLU A 1 102 ? -9.153 4.775 -8.982 1.00 95.19 102 GLU A C 1
ATOM 776 O O . GLU A 1 102 ? -8.906 4.240 -10.064 1.00 95.19 102 GLU A O 1
ATOM 781 N N . LEU A 1 103 ? -8.384 5.756 -8.494 1.00 95.44 103 LEU A N 1
ATOM 782 C CA . LEU A 1 103 ? -7.273 6.343 -9.242 1.00 95.44 103 LEU A CA 1
ATOM 783 C C . LEU A 1 103 ? -6.153 5.343 -9.534 1.00 95.44 103 LEU A C 1
ATOM 785 O O . LEU A 1 103 ? -5.439 5.509 -10.518 1.00 95.44 103 LEU A O 1
ATOM 789 N N . PHE A 1 104 ? -6.019 4.273 -8.746 1.00 96.88 104 PHE A N 1
ATOM 790 C CA . PHE A 1 104 ? -5.035 3.224 -9.024 1.00 96.88 104 PHE A CA 1
ATOM 791 C C . PHE A 1 104 ? -5.381 2.398 -10.269 1.00 96.88 104 PHE A C 1
ATOM 793 O O . PHE A 1 104 ? -4.539 1.643 -10.737 1.00 96.88 104 PHE A O 1
ATOM 800 N N . LEU A 1 105 ? -6.571 2.547 -10.857 1.00 96.88 105 LEU A N 1
ATOM 801 C CA . LEU A 1 105 ? -6.948 1.877 -12.106 1.00 96.88 105 LEU A CA 1
ATOM 802 C C . LEU A 1 105 ? -6.532 2.651 -13.362 1.00 96.88 105 LEU A C 1
ATOM 804 O O . LEU A 1 105 ? -6.774 2.169 -14.464 1.00 96.88 105 LEU A O 1
ATOM 808 N N . SER A 1 106 ? -5.898 3.815 -13.209 1.00 95.62 106 SER A N 1
ATOM 809 C CA . SER A 1 106 ? -5.506 4.704 -14.304 1.00 95.62 106 SER A CA 1
ATOM 810 C C . SER A 1 106 ? -4.052 5.166 -14.162 1.00 95.62 106 SER A C 1
ATOM 812 O O . SER A 1 106 ? -3.531 5.324 -13.058 1.00 95.62 106 SER A O 1
ATOM 814 N N . SER A 1 107 ? -3.372 5.394 -15.282 1.00 95.06 107 SER A N 1
ATOM 815 C CA . SER A 1 107 ? -2.047 6.024 -15.335 1.00 95.06 107 SER A CA 1
ATOM 816 C C . SER A 1 107 ? -2.131 7.545 -15.354 1.00 95.06 107 SER A C 1
ATOM 818 O O . SER A 1 107 ? -1.157 8.226 -15.021 1.00 95.06 107 SER A O 1
ATOM 820 N N . CYS A 1 108 ? -3.292 8.079 -15.726 1.00 91.12 108 CYS A N 1
ATOM 821 C CA . CYS A 1 108 ? -3.579 9.503 -15.780 1.00 91.12 108 CYS A CA 1
ATOM 822 C C . CYS A 1 108 ? -4.625 9.882 -14.727 1.00 91.12 108 CYS A C 1
ATOM 824 O O . CYS A 1 108 ? -5.494 9.082 -14.391 1.00 91.12 108 CYS A O 1
ATOM 826 N N . ILE A 1 109 ? -4.570 11.114 -14.217 1.00 89.00 109 ILE A N 1
ATOM 827 C CA . ILE A 1 109 ? -5.634 11.625 -13.344 1.00 89.00 109 ILE A CA 1
ATOM 828 C C . ILE A 1 109 ? -6.868 11.903 -14.213 1.00 89.00 109 ILE A C 1
ATOM 830 O O . ILE A 1 109 ? -6.763 12.716 -15.136 1.00 89.00 109 ILE A O 1
ATOM 834 N N . PRO A 1 110 ? -8.016 11.252 -13.948 1.00 86.62 110 PRO A N 1
ATOM 835 C CA . PRO A 1 110 ? -9.273 11.566 -14.615 1.00 86.62 110 PRO A CA 1
ATOM 836 C C . PRO A 1 110 ? -9.691 13.022 -14.374 1.00 86.62 110 PRO A C 1
ATOM 838 O O . PRO A 1 110 ? -9.329 13.623 -13.360 1.00 86.62 110 PRO A O 1
ATOM 841 N N . ALA A 1 111 ? -10.460 13.603 -15.295 1.00 85.38 111 ALA A N 1
ATOM 842 C CA . ALA A 1 111 ? -10.810 15.025 -15.259 1.00 85.38 111 ALA A CA 1
ATOM 843 C C . ALA A 1 111 ? -11.551 15.425 -13.970 1.00 85.38 111 ALA A C 1
ATOM 845 O O . ALA A 1 111 ? -11.325 16.507 -13.437 1.00 85.38 111 ALA A O 1
ATOM 846 N N . GLU A 1 112 ? -12.378 14.535 -13.428 1.00 87.50 112 GLU A N 1
ATOM 847 C CA . GLU A 1 112 ? -13.093 14.707 -12.162 1.00 87.50 112 GLU A CA 1
ATOM 848 C C . GLU A 1 112 ? -12.163 14.867 -10.944 1.00 87.50 112 GLU A C 1
ATOM 850 O O . GLU A 1 112 ? -12.549 15.460 -9.939 1.00 87.50 112 GLU A O 1
ATOM 855 N N . TYR A 1 113 ? -10.913 14.410 -11.053 1.00 85.81 113 TYR A N 1
ATOM 856 C CA . TYR A 1 113 ? -9.890 14.485 -10.013 1.00 85.81 113 TYR A CA 1
ATOM 857 C C . TYR A 1 113 ? -8.769 15.483 -10.345 1.00 85.81 113 TYR A C 1
ATOM 859 O O . TYR A 1 113 ? -7.761 15.528 -9.637 1.00 85.81 113 TYR A O 1
ATOM 867 N N . SER A 1 114 ? -8.930 16.324 -11.376 1.00 83.25 114 SER A N 1
ATOM 868 C CA . SER A 1 114 ? -7.880 17.237 -11.867 1.00 83.25 114 SER A CA 1
ATOM 869 C C . SER A 1 114 ? -7.351 18.220 -10.818 1.00 83.25 114 SER A C 1
ATOM 871 O O . SER A 1 114 ? -6.261 18.762 -10.974 1.00 83.25 114 SER A O 1
ATOM 873 N N . ASN A 1 115 ? -8.129 18.470 -9.763 1.00 83.88 115 ASN A N 1
ATOM 874 C CA . ASN A 1 115 ? -7.795 19.407 -8.693 1.00 83.88 115 ASN A CA 1
ATOM 875 C C . ASN A 1 115 ? -7.073 18.754 -7.506 1.00 83.88 115 ASN A C 1
ATOM 877 O O . ASN A 1 115 ? -6.747 19.457 -6.550 1.00 83.88 115 ASN A O 1
ATOM 881 N N . ILE A 1 116 ? -6.835 17.436 -7.525 1.00 82.88 116 ILE A N 1
ATOM 882 C CA . ILE A 1 116 ? -6.050 16.788 -6.471 1.00 82.88 116 ILE A CA 1
ATOM 883 C C . ILE A 1 116 ? -4.611 17.312 -6.554 1.00 82.88 116 ILE A C 1
ATOM 885 O O . ILE A 1 116 ? -3.943 17.096 -7.569 1.00 82.88 116 ILE A O 1
ATOM 889 N N . PRO A 1 117 ? -4.096 17.976 -5.504 1.00 83.81 117 PRO A N 1
ATOM 890 C CA . PRO A 1 117 ? -2.717 18.428 -5.509 1.00 83.81 117 PRO A CA 1
ATOM 891 C C . PRO A 1 117 ? -1.790 17.211 -5.502 1.00 83.81 117 PRO A C 1
ATOM 893 O O . PRO A 1 117 ? -1.957 16.301 -4.693 1.00 83.81 117 PRO A O 1
ATOM 896 N N . LEU A 1 118 ? -0.797 17.197 -6.389 1.00 84.06 118 LEU A N 1
ATOM 897 C CA . LEU A 1 118 ? 0.281 16.214 -6.359 1.00 84.06 118 LEU A CA 1
ATOM 898 C C . LEU A 1 118 ? 1.515 16.852 -5.734 1.00 84.06 118 LEU A C 1
ATOM 900 O O . LEU A 1 118 ?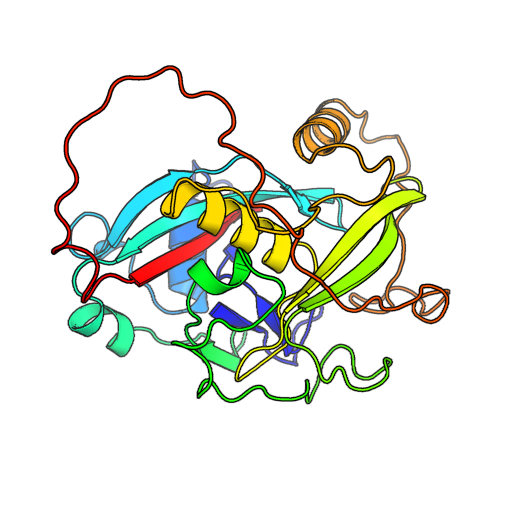 1.954 17.916 -6.168 1.00 84.06 118 LEU A O 1
ATOM 904 N N . SER A 1 119 ? 2.072 16.202 -4.720 1.00 71.38 119 SER A N 1
ATOM 905 C CA . SER A 1 119 ? 3.321 16.619 -4.096 1.00 71.38 119 SER A CA 1
ATOM 906 C C . SER A 1 119 ? 4.491 15.826 -4.661 1.00 71.38 119 SER A C 1
ATOM 908 O O . SER A 1 119 ? 4.385 14.620 -4.909 1.00 71.38 119 SER A O 1
ATOM 910 N N . ASP A 1 120 ? 5.635 16.487 -4.802 1.00 68.88 120 ASP A N 1
ATOM 911 C CA . ASP A 1 120 ? 6.899 15.779 -4.958 1.00 68.88 120 ASP A CA 1
ATOM 912 C C . ASP A 1 120 ? 7.270 15.095 -3.642 1.00 68.88 120 ASP A C 1
ATOM 914 O O . ASP A 1 120 ? 6.984 15.631 -2.564 1.00 68.88 120 ASP A O 1
ATOM 918 N N . PRO A 1 121 ? 7.879 13.901 -3.696 1.00 63.91 121 PRO A N 1
ATOM 919 C CA . PRO A 1 121 ? 8.294 13.231 -2.482 1.00 63.91 121 PRO A CA 1
ATOM 920 C C . PRO A 1 121 ? 9.363 14.069 -1.772 1.00 63.91 121 PRO A C 1
ATOM 922 O O . PRO A 1 121 ? 10.377 14.451 -2.353 1.00 63.91 121 PRO A O 1
ATOM 925 N N . THR A 1 122 ? 9.135 14.362 -0.495 1.00 65.44 122 THR A N 1
ATOM 926 C CA . THR A 1 122 ? 10.024 15.230 0.291 1.00 65.44 122 THR A CA 1
ATOM 927 C C . THR A 1 122 ? 11.132 14.453 0.998 1.00 65.44 122 THR A C 1
ATOM 929 O O . THR A 1 122 ? 12.188 15.013 1.287 1.00 65.44 122 THR A O 1
ATOM 932 N N . THR A 1 123 ? 10.908 13.165 1.275 1.00 66.44 123 THR A N 1
ATOM 933 C CA . THR A 1 123 ? 11.792 12.343 2.121 1.00 66.44 123 THR A CA 1
ATOM 934 C C . THR A 1 123 ? 12.110 10.951 1.561 1.00 66.44 123 THR A C 1
ATOM 936 O O . THR A 1 123 ? 13.008 10.293 2.080 1.00 66.44 123 THR A O 1
ATOM 939 N N . VAL A 1 124 ? 11.419 10.492 0.512 1.00 69.44 124 VAL A N 1
ATOM 940 C CA . VAL A 1 124 ? 11.515 9.124 -0.047 1.00 69.44 124 VAL A CA 1
ATOM 941 C C . VAL A 1 124 ? 11.808 9.181 -1.548 1.00 69.44 124 VAL A C 1
ATOM 943 O O . VAL A 1 124 ? 11.393 10.121 -2.205 1.00 69.44 124 VAL A O 1
ATOM 946 N N . ASP A 1 125 ? 12.510 8.192 -2.117 1.00 68.88 125 ASP A N 1
ATOM 947 C CA . ASP A 1 125 ? 12.821 8.129 -3.565 1.00 68.88 125 ASP A CA 1
ATOM 948 C C . ASP A 1 125 ? 13.538 9.395 -4.107 1.00 68.88 125 ASP A C 1
ATOM 950 O O . ASP A 1 125 ? 13.524 9.686 -5.301 1.00 68.88 125 ASP A O 1
ATOM 954 N N . THR A 1 126 ? 14.218 10.147 -3.228 1.00 70.25 126 THR A N 1
ATOM 955 C CA . THR A 1 126 ? 14.913 11.413 -3.549 1.00 70.25 126 THR A CA 1
ATOM 956 C C . THR A 1 126 ? 16.154 11.224 -4.427 1.00 70.25 126 THR A C 1
ATOM 958 O O . THR A 1 126 ? 16.745 12.193 -4.896 1.00 70.25 126 THR A O 1
ATOM 961 N N . HIS A 1 127 ? 16.558 9.974 -4.663 1.00 69.81 127 HIS A N 1
ATOM 962 C CA . HIS A 1 127 ? 17.670 9.607 -5.537 1.00 69.81 127 HIS A CA 1
ATOM 963 C C . HIS A 1 127 ? 17.290 9.611 -7.029 1.00 69.81 127 HIS A C 1
ATOM 965 O O . HIS A 1 127 ? 18.165 9.453 -7.884 1.00 69.81 127 HIS A O 1
ATOM 971 N N . ARG A 1 128 ? 16.002 9.762 -7.367 1.00 70.38 128 ARG A N 1
ATOM 972 C CA . ARG A 1 128 ? 15.512 9.842 -8.750 1.00 70.38 128 ARG A CA 1
ATOM 973 C C . ARG A 1 128 ? 15.167 11.274 -9.127 1.00 70.38 128 ARG A C 1
ATOM 975 O O . ARG A 1 128 ? 14.862 12.100 -8.273 1.00 70.38 128 ARG A O 1
ATOM 982 N N . ALA A 1 129 ? 15.196 11.552 -10.430 1.00 68.19 129 ALA A N 1
ATOM 983 C CA . ALA A 1 129 ? 14.677 12.809 -10.947 1.00 68.19 129 ALA A CA 1
ATOM 984 C C . ALA A 1 129 ? 13.199 12.979 -10.534 1.00 68.19 129 ALA A C 1
ATOM 986 O O . ALA A 1 129 ? 12.470 11.976 -10.511 1.00 68.19 129 ALA A O 1
ATOM 987 N N . PRO A 1 130 ? 12.756 14.214 -10.227 1.00 67.75 130 PRO A N 1
ATOM 988 C CA . PRO A 1 130 ? 11.359 14.497 -9.930 1.00 67.75 130 PRO A CA 1
ATOM 989 C C . PRO A 1 130 ? 10.432 13.932 -11.006 1.00 67.75 130 PRO A C 1
ATOM 991 O O . PRO A 1 130 ? 10.726 13.988 -12.201 1.00 67.75 130 PRO A O 1
ATOM 994 N N . GLN A 1 131 ? 9.320 13.350 -10.569 1.00 71.50 131 GLN A N 1
ATOM 995 C CA . GLN A 1 131 ? 8.324 12.767 -11.459 1.00 71.50 131 GLN A CA 1
ATOM 996 C C . GLN A 1 131 ? 7.194 13.772 -11.648 1.00 71.50 131 GLN A C 1
ATOM 998 O O . GLN A 1 131 ? 6.543 14.148 -10.682 1.00 71.50 131 GLN A O 1
ATOM 1003 N N . GLU A 1 132 ? 6.936 14.194 -12.883 1.00 78.31 132 GLU A N 1
ATOM 1004 C CA . GLU A 1 132 ? 5.892 15.193 -13.161 1.00 78.31 132 GLU A CA 1
ATOM 1005 C C . GLU A 1 132 ? 4.510 14.563 -13.396 1.00 78.31 132 GLU A C 1
ATOM 1007 O O . GLU A 1 132 ? 3.481 15.207 -13.202 1.00 78.31 132 GLU A O 1
ATOM 1012 N N . VAL A 1 133 ? 4.470 13.279 -13.752 1.00 88.38 133 VAL A N 1
ATOM 1013 C CA . VAL A 1 133 ? 3.243 12.545 -14.097 1.00 88.38 133 VAL A CA 1
ATOM 1014 C C . VAL A 1 133 ? 2.678 11.769 -12.910 1.00 88.38 133 VAL A C 1
ATOM 1016 O O . VAL A 1 133 ? 3.407 11.421 -11.984 1.00 88.38 133 VAL A O 1
ATOM 1019 N N . PHE A 1 134 ? 1.379 11.467 -12.947 1.00 92.38 134 PHE A N 1
ATOM 1020 C CA . PHE A 1 134 ? 0.688 10.756 -11.869 1.00 92.38 134 PHE A CA 1
ATOM 1021 C C . PHE A 1 134 ? 1.246 9.352 -11.618 1.00 92.38 134 PHE A C 1
ATOM 1023 O O . PHE A 1 134 ? 1.579 9.032 -10.477 1.00 92.38 134 PHE A O 1
ATOM 1030 N N . ARG A 1 135 ? 1.391 8.540 -12.673 1.00 94.31 135 ARG A N 1
ATOM 1031 C CA . ARG A 1 135 ? 1.941 7.185 -12.587 1.00 94.31 135 ARG A CA 1
ATOM 1032 C C . ARG A 1 135 ? 3.249 7.062 -13.358 1.00 94.31 135 ARG A C 1
ATOM 1034 O O . ARG A 1 135 ? 3.340 7.432 -14.528 1.00 94.31 135 ARG A O 1
ATOM 1041 N N . THR A 1 136 ? 4.240 6.444 -12.731 1.00 93.31 136 THR A N 1
ATOM 1042 C CA . THR A 1 136 ? 5.453 5.952 -13.395 1.00 93.31 136 THR A CA 1
ATOM 1043 C C . THR A 1 136 ? 5.718 4.506 -13.003 1.00 93.31 136 THR A C 1
ATOM 1045 O O . THR A 1 136 ? 5.106 3.965 -12.077 1.00 93.31 136 THR A O 1
ATOM 1048 N N . TYR A 1 137 ? 6.634 3.852 -13.706 1.00 93.88 137 TYR A N 1
ATOM 1049 C CA . TYR A 1 137 ? 7.102 2.528 -13.318 1.00 93.88 137 TYR A CA 1
ATOM 1050 C C . TYR A 1 137 ? 8.553 2.296 -13.735 1.00 93.88 137 TYR A C 1
ATOM 1052 O O . TYR A 1 137 ? 9.105 3.006 -14.576 1.00 93.88 137 TYR A O 1
ATOM 1060 N N . SER A 1 138 ? 9.173 1.291 -13.129 1.00 92.56 138 SER A N 1
ATOM 1061 C CA . SER A 1 138 ? 10.449 0.736 -13.579 1.00 92.56 138 SER A CA 1
ATOM 1062 C C . SER A 1 138 ? 10.330 -0.776 -13.599 1.00 92.56 138 SER A C 1
ATOM 1064 O O . SER A 1 138 ? 9.851 -1.353 -12.626 1.00 92.56 138 SER A O 1
ATOM 1066 N N . ASP A 1 139 ? 10.799 -1.405 -14.668 1.00 93.06 139 ASP A N 1
ATOM 1067 C CA . ASP A 1 139 ? 10.954 -2.854 -14.699 1.00 93.06 139 ASP A CA 1
ATOM 1068 C C . ASP A 1 139 ? 12.346 -3.170 -14.133 1.00 93.06 139 ASP A C 1
ATOM 1070 O O . ASP A 1 139 ? 13.363 -2.698 -14.648 1.00 93.06 139 ASP A O 1
ATOM 1074 N N . VAL A 1 140 ? 12.379 -3.885 -13.011 1.00 89.69 140 VAL A N 1
ATOM 1075 C CA . VAL A 1 140 ? 13.586 -4.167 -12.226 1.00 89.69 140 VAL A CA 1
ATOM 1076 C C . VAL A 1 140 ? 13.709 -5.671 -11.987 1.00 89.69 140 VAL A C 1
ATOM 1078 O O . VAL A 1 140 ? 12.688 -6.356 -11.911 1.00 89.69 140 VAL A O 1
ATOM 1081 N N . PRO A 1 141 ? 14.925 -6.224 -11.850 1.00 88.06 141 PRO A N 1
ATOM 1082 C CA . PRO A 1 141 ? 15.071 -7.555 -11.280 1.00 88.06 141 PRO A CA 1
ATOM 1083 C C . PRO A 1 141 ? 14.576 -7.520 -9.833 1.00 88.06 141 PRO A C 1
ATOM 1085 O O . PRO A 1 141 ? 14.707 -6.499 -9.158 1.00 88.06 141 PRO A O 1
ATOM 1088 N N . TRP A 1 142 ? 14.026 -8.621 -9.338 1.00 85.81 142 TRP A N 1
ATOM 1089 C CA . TRP A 1 142 ? 13.503 -8.676 -7.976 1.00 85.81 142 TRP A CA 1
ATOM 1090 C C . TRP A 1 142 ? 13.962 -9.934 -7.241 1.00 85.81 142 TRP A C 1
ATOM 1092 O O . TRP A 1 142 ? 15.135 -10.012 -6.864 1.00 85.81 142 TRP A O 1
ATOM 1102 N N . ILE A 1 143 ? 13.076 -10.905 -7.024 1.00 84.88 143 ILE A N 1
ATOM 1103 C CA . ILE A 1 143 ? 13.406 -12.206 -6.435 1.00 84.88 143 ILE A CA 1
ATOM 1104 C C . ILE A 1 143 ? 14.037 -13.090 -7.507 1.00 84.88 143 ILE A C 1
ATOM 1106 O O . ILE A 1 143 ? 13.490 -13.232 -8.595 1.00 84.88 143 ILE A O 1
ATOM 1110 N N . ASN A 1 144 ? 15.194 -13.686 -7.209 1.00 84.12 144 ASN A N 1
ATOM 1111 C CA . ASN A 1 144 ? 15.931 -14.557 -8.133 1.00 84.12 144 ASN A CA 1
ATOM 1112 C C . ASN A 1 144 ? 16.252 -13.906 -9.491 1.00 84.12 144 ASN A C 1
ATOM 1114 O O . ASN A 1 144 ? 16.481 -14.597 -10.477 1.00 84.12 144 ASN A O 1
ATOM 1118 N N . SER A 1 145 ? 16.330 -12.572 -9.530 1.00 85.81 145 SER A N 1
ATOM 1119 C CA . SER A 1 145 ? 16.480 -11.775 -10.759 1.00 85.81 145 SER A CA 1
ATOM 1120 C C . SER A 1 145 ? 15.316 -11.881 -11.751 1.00 85.81 145 SER A C 1
ATOM 1122 O O . SER A 1 145 ? 15.452 -11.409 -12.878 1.00 85.81 145 SER A O 1
ATOM 1124 N N . GLU A 1 146 ? 14.175 -12.436 -11.336 1.00 89.81 146 GLU A N 1
ATOM 1125 C CA . GLU A 1 146 ? 12.945 -12.393 -12.126 1.00 89.81 146 GLU A CA 1
ATOM 1126 C C . GLU A 1 146 ? 12.464 -10.943 -12.275 1.00 89.81 146 GLU A C 1
ATOM 1128 O O . GLU A 1 146 ? 12.650 -10.134 -11.351 1.00 89.81 146 GLU A O 1
ATOM 1133 N N . PRO A 1 147 ? 11.863 -10.585 -13.422 1.00 92.75 147 PRO A N 1
ATOM 1134 C CA . PRO A 1 147 ? 11.418 -9.226 -13.668 1.00 92.75 147 PRO A CA 1
ATOM 1135 C C . PRO A 1 147 ? 10.218 -8.872 -12.787 1.00 92.75 147 PRO A C 1
ATOM 1137 O O . PRO A 1 147 ? 9.317 -9.677 -12.553 1.00 92.75 147 PRO A O 1
ATOM 1140 N N . TYR A 1 148 ? 10.200 -7.627 -12.330 1.00 94.25 148 TYR A N 1
ATOM 1141 C CA . TYR A 1 148 ? 9.142 -7.036 -11.527 1.00 94.25 148 TYR A CA 1
ATOM 1142 C C . TYR A 1 148 ? 8.893 -5.606 -11.990 1.00 94.25 148 TYR A C 1
ATOM 1144 O O . TYR A 1 148 ? 9.820 -4.798 -12.084 1.00 94.25 148 TYR A O 1
ATOM 1152 N N . ARG A 1 149 ? 7.631 -5.275 -12.252 1.00 95.44 149 ARG A N 1
ATOM 1153 C CA . ARG A 1 149 ? 7.207 -3.906 -12.506 1.00 95.44 149 ARG A CA 1
ATOM 1154 C C . ARG A 1 149 ? 6.953 -3.189 -11.190 1.00 95.44 149 ARG A C 1
ATOM 1156 O O . ARG A 1 149 ? 5.931 -3.379 -10.545 1.00 95.44 149 ARG A O 1
ATOM 1163 N N . LEU A 1 150 ? 7.865 -2.296 -10.831 1.00 93.94 150 LEU A N 1
ATOM 1164 C CA . LEU A 1 150 ? 7.731 -1.441 -9.660 1.00 93.94 150 LEU A CA 1
ATOM 1165 C C . LEU A 1 150 ? 6.912 -0.199 -10.030 1.00 93.94 150 LEU A C 1
ATOM 1167 O O . LEU A 1 150 ? 7.442 0.765 -10.595 1.00 93.94 150 LEU A O 1
ATOM 1171 N N . HIS A 1 151 ? 5.617 -0.225 -9.714 1.00 95.50 151 HIS A N 1
ATOM 1172 C CA . HIS A 1 151 ? 4.712 0.912 -9.898 1.00 95.50 151 HIS A CA 1
ATOM 1173 C C . HIS A 1 151 ? 4.969 2.033 -8.890 1.00 95.50 151 HIS A C 1
ATOM 1175 O O . HIS A 1 151 ? 5.345 1.778 -7.745 1.00 95.50 151 HIS A O 1
ATOM 1181 N N . ARG A 1 152 ? 4.730 3.278 -9.312 1.00 93.44 152 ARG A N 1
ATOM 1182 C CA . ARG A 1 152 ? 4.756 4.478 -8.468 1.00 93.44 152 ARG A CA 1
ATOM 1183 C C . ARG A 1 152 ? 3.585 5.386 -8.824 1.00 93.44 152 ARG A C 1
ATOM 1185 O O . ARG A 1 152 ? 3.391 5.693 -9.998 1.00 93.44 152 ARG A O 1
ATOM 1192 N N . PHE A 1 153 ? 2.866 5.848 -7.810 1.00 93.69 153 PHE A N 1
ATOM 1193 C CA . PHE A 1 153 ? 1.772 6.806 -7.920 1.00 93.69 153 PHE A CA 1
ATOM 1194 C C . PHE A 1 153 ? 2.062 8.026 -7.057 1.00 93.69 153 PHE A C 1
ATOM 1196 O O . PHE A 1 153 ? 2.366 7.905 -5.865 1.00 93.69 153 PHE A O 1
ATOM 1203 N N . ARG A 1 154 ? 1.948 9.209 -7.656 1.00 91.81 154 ARG A N 1
ATOM 1204 C CA . ARG A 1 154 ? 1.974 10.479 -6.930 1.00 91.81 154 ARG A CA 1
ATOM 1205 C C . ARG A 1 154 ? 0.667 10.676 -6.184 1.00 91.81 154 ARG A C 1
ATOM 1207 O O . ARG A 1 154 ? -0.402 10.334 -6.671 1.00 91.81 154 ARG A O 1
ATOM 1214 N N . THR A 1 155 ? 0.763 11.275 -5.008 1.00 90.19 155 THR A N 1
ATOM 1215 C CA . THR A 1 155 ? -0.395 11.655 -4.197 1.00 90.19 155 THR A CA 1
ATOM 1216 C C . THR A 1 155 ? -0.189 13.067 -3.660 1.00 90.19 155 THR A C 1
ATOM 1218 O O . THR A 1 155 ? 0.822 13.703 -3.952 1.00 90.19 155 THR A O 1
ATOM 1221 N N . HIS A 1 156 ? -1.123 13.546 -2.843 1.00 86.88 156 HIS A N 1
ATOM 1222 C CA . HIS A 1 156 ? -0.996 14.824 -2.146 1.00 86.88 156 HIS A CA 1
ATOM 1223 C C . HIS A 1 156 ? -0.069 14.779 -0.913 1.00 86.88 156 HIS A C 1
ATOM 1225 O O . HIS A 1 156 ? 0.064 15.787 -0.218 1.00 86.88 156 HIS A O 1
ATOM 1231 N N . ARG A 1 157 ? 0.524 13.615 -0.591 1.00 86.19 157 ARG A N 1
ATOM 1232 C CA . ARG A 1 157 ? 1.409 13.430 0.575 1.00 86.19 157 ARG A CA 1
ATOM 1233 C C . ARG A 1 157 ? 2.736 12.774 0.224 1.00 86.19 157 ARG A C 1
ATOM 1235 O O . ARG A 1 157 ? 3.783 13.383 0.403 1.00 86.19 157 ARG A O 1
ATOM 1242 N N . GLN A 1 158 ? 2.689 11.507 -0.181 1.00 85.56 158 GLN A N 1
ATOM 1243 C CA . GLN A 1 158 ? 3.864 10.669 -0.422 1.00 85.56 158 GLN A CA 1
ATOM 1244 C C . GLN A 1 158 ? 3.653 9.777 -1.642 1.00 85.56 158 GLN A C 1
ATOM 1246 O O . GLN A 1 158 ? 2.519 9.436 -1.987 1.00 85.56 158 GLN A O 1
ATOM 1251 N N . LEU A 1 159 ? 4.751 9.373 -2.284 1.00 89.00 159 LEU A N 1
ATOM 1252 C CA . LEU A 1 159 ? 4.693 8.357 -3.332 1.00 89.00 159 LEU A CA 1
ATOM 1253 C C . LEU A 1 159 ? 4.186 7.035 -2.750 1.00 89.00 159 LEU A C 1
ATOM 1255 O O . LEU A 1 159 ? 4.728 6.532 -1.766 1.00 89.00 159 LEU A O 1
ATOM 1259 N N . ILE A 1 160 ? 3.187 6.454 -3.406 1.00 92.75 160 ILE A N 1
ATOM 1260 C CA . ILE A 1 160 ? 2.777 5.068 -3.185 1.00 92.75 160 ILE A CA 1
ATOM 1261 C C . ILE A 1 160 ? 3.507 4.226 -4.217 1.00 92.75 160 ILE A C 1
ATOM 1263 O O . ILE A 1 160 ? 3.390 4.490 -5.414 1.00 92.75 160 ILE A O 1
ATOM 1267 N N . LYS A 1 161 ? 4.281 3.234 -3.775 1.00 92.00 161 LYS A N 1
ATOM 1268 C CA . LYS A 1 161 ? 5.108 2.443 -4.684 1.00 92.00 161 LYS A CA 1
ATOM 1269 C C . LYS A 1 161 ? 5.284 0.998 -4.255 1.00 92.00 161 LYS A C 1
ATOM 1271 O O . LYS A 1 161 ? 5.035 0.653 -3.104 1.00 92.00 161 LYS A O 1
ATOM 1276 N N . GLY A 1 162 ? 5.792 0.194 -5.186 1.00 92.19 162 GLY A N 1
ATOM 1277 C CA . GLY A 1 162 ? 6.147 -1.198 -4.935 1.00 92.19 162 GLY A CA 1
ATOM 1278 C C . GLY A 1 162 ? 4.942 -2.011 -4.470 1.00 92.19 162 GLY A C 1
ATOM 1279 O O . GLY A 1 162 ? 3.835 -1.809 -4.964 1.00 92.19 162 GLY A O 1
ATOM 1280 N N . LEU A 1 163 ? 5.159 -2.868 -3.473 1.00 93.12 163 LEU A N 1
ATOM 1281 C CA . LEU A 1 163 ? 4.144 -3.788 -2.963 1.00 93.12 163 LEU A CA 1
ATOM 1282 C C . LEU A 1 163 ? 2.839 -3.092 -2.544 1.00 93.12 163 LEU A C 1
ATOM 1284 O O . LEU A 1 163 ? 1.763 -3.552 -2.917 1.00 93.12 163 LEU A O 1
ATOM 1288 N N . SER A 1 164 ? 2.922 -1.955 -1.844 1.00 95.00 164 SER A N 1
ATOM 1289 C CA . SER A 1 164 ? 1.734 -1.195 -1.434 1.00 95.00 164 SER A CA 1
ATOM 1290 C C . SER A 1 164 ? 0.908 -0.749 -2.646 1.00 95.00 164 SER A C 1
ATOM 1292 O O . SER A 1 164 ? -0.320 -0.759 -2.607 1.00 95.00 164 SER A O 1
ATOM 1294 N N . ALA A 1 165 ? 1.572 -0.368 -3.746 1.00 96.56 165 ALA A N 1
ATOM 1295 C CA . ALA A 1 165 ? 0.890 -0.022 -4.989 1.00 96.56 165 ALA A CA 1
ATOM 1296 C C . ALA A 1 165 ? 0.219 -1.252 -5.616 1.00 96.56 165 ALA A C 1
ATOM 1298 O O . ALA A 1 165 ? -0.935 -1.159 -6.020 1.00 96.56 165 ALA A O 1
ATOM 1299 N N . ASP A 1 166 ? 0.900 -2.401 -5.657 1.00 97.25 166 ASP A N 1
ATOM 1300 C CA . ASP A 1 166 ? 0.342 -3.651 -6.194 1.00 97.25 166 A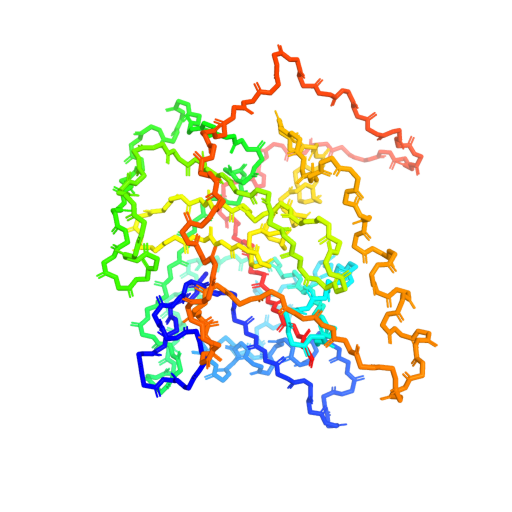SP A CA 1
ATOM 1301 C C . ASP A 1 166 ? -0.916 -4.098 -5.432 1.00 97.25 166 ASP A C 1
ATOM 1303 O O . ASP A 1 166 ? -1.919 -4.479 -6.045 1.00 97.25 166 ASP A O 1
ATOM 1307 N N . ILE A 1 167 ? -0.891 -3.987 -4.102 1.00 96.81 167 ILE A N 1
ATOM 1308 C CA . ILE A 1 167 ? -2.030 -4.298 -3.231 1.00 96.81 167 ILE A CA 1
ATOM 1309 C C . ILE A 1 167 ? -3.193 -3.334 -3.485 1.00 96.81 167 ILE A C 1
ATOM 1311 O O . ILE A 1 167 ? -4.332 -3.777 -3.639 1.00 96.81 167 ILE A O 1
ATOM 1315 N N . LEU A 1 168 ? -2.923 -2.031 -3.595 1.00 97.56 168 LEU A N 1
ATOM 1316 C CA . LEU A 1 168 ? -3.948 -1.023 -3.884 1.00 97.56 168 LEU A CA 1
ATOM 1317 C C . LEU A 1 168 ? -4.574 -1.194 -5.270 1.00 97.56 168 LEU A C 1
ATOM 1319 O O . LEU A 1 168 ? -5.788 -1.054 -5.404 1.00 97.56 168 LEU A O 1
ATOM 1323 N N . ILE A 1 169 ? -3.784 -1.549 -6.286 1.00 97.56 169 ILE A N 1
ATOM 1324 C CA . ILE A 1 169 ? -4.296 -1.864 -7.625 1.00 97.56 169 ILE A CA 1
ATOM 1325 C C . ILE A 1 169 ? -5.223 -3.080 -7.560 1.00 97.56 169 ILE A C 1
ATOM 1327 O O . ILE A 1 169 ? -6.345 -3.027 -8.066 1.00 97.56 169 ILE A O 1
ATOM 1331 N N . ALA A 1 170 ? -4.791 -4.164 -6.910 1.00 96.44 170 ALA A N 1
ATOM 1332 C CA . ALA A 1 170 ? -5.601 -5.370 -6.780 1.00 96.44 170 ALA A CA 1
ATOM 1333 C C . ALA A 1 170 ? -6.899 -5.109 -6.004 1.00 96.44 170 ALA A C 1
ATOM 1335 O O . ALA A 1 170 ? -7.969 -5.545 -6.436 1.00 96.44 170 ALA A O 1
ATOM 1336 N N . ALA A 1 171 ? -6.827 -4.355 -4.904 1.00 95.88 171 ALA A N 1
ATOM 1337 C CA . ALA A 1 171 ? -7.998 -3.944 -4.142 1.00 95.88 171 ALA A CA 1
ATOM 1338 C C . ALA A 1 171 ? -8.948 -3.091 -4.994 1.00 95.88 171 ALA A C 1
ATOM 1340 O O . ALA A 1 171 ? -10.136 -3.390 -5.053 1.00 95.88 171 ALA A O 1
ATOM 1341 N N . ALA A 1 172 ? -8.440 -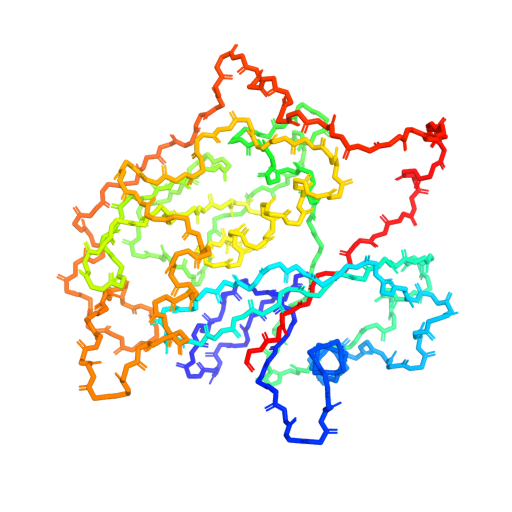2.097 -5.731 1.00 96.25 172 ALA A N 1
ATOM 1342 C CA . ALA A 1 172 ? -9.251 -1.275 -6.625 1.00 96.25 172 ALA A CA 1
ATOM 1343 C C . ALA A 1 172 ? -9.946 -2.118 -7.706 1.00 96.25 172 ALA A C 1
ATOM 1345 O O . ALA A 1 172 ? -11.148 -1.977 -7.926 1.00 96.25 172 ALA A O 1
ATOM 1346 N N . MET A 1 173 ? -9.227 -3.049 -8.341 1.00 96.12 173 MET A N 1
ATOM 1347 C CA . MET A 1 173 ? -9.806 -3.914 -9.374 1.00 96.12 173 MET A CA 1
ATOM 1348 C C . MET A 1 173 ? -10.946 -4.774 -8.826 1.00 96.12 173 MET A C 1
ATOM 1350 O O . MET A 1 173 ? -11.935 -5.016 -9.521 1.00 96.12 173 MET A O 1
ATOM 1354 N N . ARG A 1 174 ? -10.815 -5.242 -7.579 1.00 94.31 174 ARG A N 1
ATOM 1355 C CA . ARG A 1 174 ? -11.849 -6.027 -6.897 1.00 94.31 174 ARG A CA 1
ATOM 1356 C C . ARG A 1 174 ? -13.041 -5.171 -6.500 1.00 94.31 174 ARG A C 1
ATOM 1358 O O . ARG A 1 174 ? -14.160 -5.550 -6.826 1.00 94.31 174 ARG A O 1
ATOM 1365 N N . THR A 1 175 ? -12.814 -4.019 -5.877 1.00 93.62 175 THR A N 1
ATOM 1366 C CA . THR A 1 175 ? -13.891 -3.129 -5.427 1.00 93.62 175 THR A CA 1
ATOM 1367 C C . THR A 1 175 ? -14.721 -2.599 -6.595 1.00 93.62 175 THR A C 1
ATOM 1369 O O . THR A 1 175 ? -15.946 -2.650 -6.548 1.00 93.62 175 THR A O 1
ATOM 1372 N N . TYR A 1 176 ? -14.078 -2.121 -7.664 1.00 94.06 176 TYR A N 1
ATOM 1373 C CA . TYR A 1 176 ? -14.776 -1.515 -8.806 1.00 94.06 176 TYR A CA 1
ATOM 1374 C C . TYR A 1 176 ? -15.144 -2.524 -9.904 1.00 94.06 176 TYR A C 1
ATOM 1376 O O . TYR A 1 176 ? -15.730 -2.145 -10.918 1.00 94.06 176 TYR A O 1
ATOM 1384 N N . GLY A 1 177 ? -14.787 -3.803 -9.737 1.00 95.19 177 GLY A N 1
ATOM 1385 C CA . GLY A 1 177 ? -15.117 -4.870 -10.683 1.00 95.19 177 GLY A CA 1
ATOM 1386 C C . GLY A 1 177 ? -14.565 -4.656 -12.098 1.00 95.19 177 GLY A C 1
ATOM 1387 O O . GLY A 1 177 ? -15.169 -5.123 -13.064 1.00 95.19 177 GLY A O 1
ATOM 1388 N N . ARG A 1 178 ? -13.446 -3.932 -12.247 1.00 95.19 178 ARG A N 1
ATOM 1389 C CA . ARG A 1 178 ? -12.836 -3.616 -13.549 1.00 95.19 178 ARG A CA 1
ATOM 1390 C C . ARG A 1 178 ? -11.314 -3.696 -13.504 1.00 95.19 178 ARG A C 1
ATOM 1392 O O . ARG A 1 178 ? -10.707 -3.502 -12.458 1.00 95.19 178 ARG A O 1
ATOM 1399 N N . ALA A 1 179 ? -10.701 -4.001 -14.645 1.00 96.06 179 ALA A N 1
ATOM 1400 C CA . ALA A 1 179 ? -9.249 -4.057 -14.759 1.00 96.06 179 ALA A CA 1
ATOM 1401 C C . ALA A 1 179 ? -8.622 -2.655 -14.715 1.00 96.06 179 ALA A C 1
ATOM 1403 O O . ALA A 1 179 ? -9.274 -1.666 -15.059 1.00 96.06 179 ALA A O 1
ATOM 1404 N N . ALA A 1 180 ? -7.348 -2.582 -14.319 1.00 96.25 180 ALA A N 1
ATOM 1405 C CA . ALA A 1 180 ? -6.549 -1.382 -14.533 1.00 96.25 180 ALA A CA 1
ATOM 1406 C C . ALA A 1 180 ? -6.416 -1.104 -16.039 1.00 96.25 180 ALA A C 1
ATOM 1408 O O . ALA A 1 180 ? -6.306 -2.031 -16.841 1.00 96.25 180 ALA A O 1
ATOM 1409 N N . ALA A 1 181 ? -6.399 0.169 -16.417 1.00 96.56 181 ALA A N 1
ATOM 1410 C CA . ALA A 1 181 ? -6.333 0.621 -17.804 1.00 96.56 181 ALA A CA 1
ATOM 1411 C C . ALA A 1 181 ? -4.922 0.532 -18.409 1.00 96.56 181 ALA A C 1
ATOM 1413 O O . ALA A 1 181 ? -4.662 1.147 -19.432 1.00 96.56 181 ALA A O 1
ATOM 1414 N N . TYR A 1 182 ? -3.998 -0.183 -17.775 1.00 96.56 182 TYR A N 1
ATOM 1415 C CA . TYR A 1 182 ? -2.603 -0.266 -18.183 1.00 96.56 182 TYR A CA 1
ATOM 1416 C C . TYR A 1 182 ? -2.038 -1.653 -17.880 1.00 96.56 182 TYR A C 1
ATOM 1418 O O . TYR A 1 182 ? -2.509 -2.377 -16.999 1.00 96.56 182 TYR A O 1
ATOM 1426 N N . THR A 1 183 ? -0.939 -1.998 -18.548 1.00 95.69 183 THR A N 1
ATOM 1427 C CA . THR A 1 183 ? -0.247 -3.269 -18.303 1.00 95.69 183 THR A CA 1
ATOM 1428 C C . THR A 1 183 ? 0.353 -3.328 -16.888 1.00 95.69 183 THR A C 1
ATOM 1430 O O . THR A 1 183 ? 1.255 -2.551 -16.543 1.00 95.69 183 THR A O 1
ATOM 1433 N N . LEU A 1 184 ? -0.121 -4.293 -16.093 1.00 95.44 184 LEU A N 1
ATOM 1434 C CA . LEU A 1 184 ? 0.284 -4.517 -14.699 1.00 95.44 184 LEU A CA 1
ATOM 1435 C C . LEU A 1 184 ? 1.706 -5.070 -14.572 1.00 95.44 184 LEU A C 1
ATOM 1437 O O . LEU A 1 184 ? 2.509 -4.564 -13.805 1.00 95.44 184 LEU A O 1
ATOM 1441 N N . TYR A 1 185 ? 2.038 -6.094 -15.350 1.00 96.31 185 TYR A N 1
ATOM 1442 C CA . TYR A 1 185 ? 3.268 -6.855 -15.152 1.00 96.31 185 TYR A CA 1
ATOM 1443 C C . TYR A 1 185 ? 4.371 -6.445 -16.128 1.00 96.31 185 TYR A C 1
ATOM 1445 O O . TYR A 1 185 ? 4.103 -6.051 -17.268 1.00 96.31 185 TYR A O 1
ATOM 1453 N N . ALA A 1 186 ? 5.625 -6.549 -15.690 1.00 96.06 186 ALA A N 1
ATOM 1454 C CA . ALA A 1 186 ? 6.767 -6.440 -16.589 1.00 96.06 186 ALA A CA 1
ATOM 1455 C C . ALA A 1 186 ? 6.746 -7.601 -17.605 1.00 96.06 186 ALA A C 1
ATOM 1457 O O . ALA A 1 186 ? 6.202 -8.671 -17.311 1.00 96.06 186 ALA A O 1
ATOM 1458 N N . PRO A 1 187 ? 7.338 -7.443 -18.802 1.00 95.38 187 PRO A N 1
ATOM 1459 C CA . PRO A 1 187 ? 7.482 -8.554 -19.735 1.00 95.38 187 PRO A CA 1
ATOM 1460 C C . PRO A 1 187 ? 8.177 -9.750 -19.069 1.00 95.38 187 PRO A C 1
ATOM 1462 O O . PRO A 1 187 ? 9.293 -9.626 -18.571 1.00 95.38 187 PRO A O 1
ATOM 1465 N N . GLY A 1 188 ? 7.504 -10.903 -19.053 1.00 95.12 188 GLY A N 1
ATOM 1466 C CA . GLY A 1 188 ? 8.012 -12.127 -18.427 1.00 95.12 188 GLY A CA 1
ATOM 1467 C C . GLY A 1 188 ? 7.869 -12.197 -16.903 1.00 95.12 188 GLY A C 1
ATOM 1468 O O . GLY A 1 188 ? 8.302 -13.186 -16.324 1.00 95.12 188 GLY A O 1
ATOM 1469 N N . GLN A 1 189 ? 7.261 -11.203 -16.246 1.00 95.50 189 GLN A N 1
ATOM 1470 C CA . GLN A 1 189 ? 7.035 -11.246 -14.799 1.00 95.50 189 GLN A CA 1
ATOM 1471 C C . GLN A 1 189 ? 6.040 -12.360 -14.442 1.00 95.50 189 GLN A C 1
ATOM 1473 O O . GLN A 1 189 ? 4.919 -12.366 -14.968 1.00 95.50 189 GLN A O 1
ATOM 1478 N N . PRO A 1 190 ? 6.405 -13.280 -13.529 1.00 92.56 190 PRO A N 1
ATOM 1479 C CA . PRO A 1 190 ? 5.468 -14.262 -13.006 1.00 92.56 190 PRO A CA 1
ATOM 1480 C C . PRO A 1 190 ? 4.307 -13.579 -12.265 1.00 92.56 190 PRO A C 1
ATOM 1482 O O . PRO A 1 190 ? 4.515 -12.567 -11.589 1.00 92.56 190 PRO A O 1
ATOM 1485 N N . PRO A 1 191 ? 3.079 -14.121 -12.339 1.00 93.12 191 PRO A N 1
ATOM 1486 C CA . PRO A 1 191 ? 1.980 -13.615 -11.528 1.00 93.12 191 PRO A CA 1
ATOM 1487 C C . PRO A 1 191 ? 2.276 -13.833 -10.039 1.00 93.12 191 PRO A C 1
ATOM 1489 O O . PRO A 1 191 ? 2.972 -14.779 -9.670 1.00 93.12 191 PRO A O 1
ATOM 1492 N N . TRP A 1 192 ? 1.670 -13.015 -9.173 1.00 92.75 192 TRP A N 1
ATOM 1493 C CA . TRP A 1 192 ? 1.862 -13.101 -7.718 1.00 92.75 192 TRP A CA 1
ATOM 1494 C C . TRP A 1 192 ? 1.652 -14.509 -7.154 1.00 92.75 192 TRP A C 1
ATOM 1496 O O . TRP A 1 192 ? 2.455 -14.956 -6.340 1.00 92.75 192 TRP A O 1
ATOM 1506 N N . GLN A 1 193 ? 0.650 -15.244 -7.648 1.00 92.12 193 GLN A N 1
ATOM 1507 C CA . GLN A 1 193 ? 0.396 -16.622 -7.222 1.00 92.12 193 GLN A CA 1
ATOM 1508 C C . GLN A 1 193 ? 1.599 -17.546 -7.461 1.00 92.12 193 GLN A C 1
ATOM 1510 O O . GLN A 1 193 ? 1.924 -18.348 -6.598 1.00 92.12 193 GLN A O 1
ATOM 1515 N N . ALA A 1 194 ? 2.310 -17.397 -8.583 1.00 90.81 194 ALA A N 1
ATOM 1516 C CA . ALA A 1 194 ? 3.484 -18.219 -8.867 1.00 90.81 194 ALA A CA 1
ATOM 1517 C C . ALA A 1 194 ? 4.631 -17.933 -7.884 1.00 90.81 194 ALA A C 1
ATOM 1519 O O . ALA A 1 194 ? 5.342 -18.849 -7.476 1.00 90.81 194 ALA A O 1
ATOM 1520 N N . TRP A 1 195 ? 4.801 -16.674 -7.469 1.00 89.62 195 TRP A N 1
ATOM 1521 C CA . TRP A 1 195 ? 5.772 -16.315 -6.433 1.00 89.62 195 TRP A CA 1
ATOM 1522 C C . TRP A 1 195 ? 5.363 -16.813 -5.050 1.00 89.62 195 TRP A C 1
ATOM 1524 O O . TRP A 1 195 ? 6.216 -17.291 -4.305 1.00 89.62 195 TRP A O 1
ATOM 1534 N N . VAL A 1 196 ? 4.074 -16.750 -4.716 1.00 89.81 196 VAL A N 1
ATOM 1535 C CA . VAL A 1 196 ? 3.540 -17.328 -3.477 1.00 89.81 196 VAL A CA 1
ATOM 1536 C C . VAL A 1 196 ? 3.801 -18.827 -3.439 1.00 89.81 196 VAL A C 1
ATOM 1538 O O . VAL A 1 196 ? 4.412 -19.308 -2.487 1.00 89.81 196 VAL A O 1
ATOM 1541 N N . ASP A 1 197 ? 3.421 -19.548 -4.492 1.00 90.06 197 ASP A N 1
ATOM 1542 C CA . ASP A 1 197 ? 3.620 -20.992 -4.594 1.00 90.06 197 ASP A CA 1
ATOM 1543 C C . ASP A 1 197 ? 5.107 -21.343 -4.483 1.00 90.06 197 ASP A C 1
ATOM 1545 O O . ASP A 1 197 ? 5.469 -22.261 -3.752 1.00 90.06 197 ASP A O 1
ATOM 1549 N N . TYR A 1 198 ? 5.984 -20.571 -5.135 1.00 85.81 198 TYR A N 1
ATOM 1550 C CA . TYR A 1 198 ? 7.433 -20.748 -5.043 1.00 85.81 198 TYR A CA 1
ATOM 1551 C C . TYR A 1 198 ? 7.960 -20.583 -3.609 1.00 85.81 198 TYR A C 1
ATOM 1553 O O . TYR A 1 198 ? 8.738 -21.415 -3.144 1.00 85.81 198 TYR A O 1
ATOM 1561 N N . ILE A 1 199 ? 7.546 -19.534 -2.892 1.00 84.25 199 ILE A N 1
ATOM 1562 C CA . ILE A 1 199 ? 8.006 -19.277 -1.519 1.00 84.25 199 ILE A CA 1
ATOM 1563 C C . ILE A 1 199 ? 7.429 -20.297 -0.530 1.00 84.25 199 ILE A C 1
ATOM 1565 O O . ILE A 1 199 ? 8.138 -20.731 0.375 1.00 84.25 199 ILE A O 1
ATOM 1569 N N . VAL A 1 200 ? 6.171 -20.705 -0.706 1.00 85.69 200 VAL A N 1
ATOM 1570 C CA . VAL A 1 200 ? 5.503 -21.682 0.167 1.00 85.69 200 VAL A CA 1
ATOM 1571 C C . VAL A 1 200 ? 6.028 -23.101 -0.068 1.00 85.69 200 VAL A C 1
ATOM 1573 O O . VAL A 1 200 ? 6.215 -23.846 0.894 1.00 85.69 200 VAL A O 1
ATOM 1576 N N . ALA A 1 201 ? 6.286 -23.484 -1.322 1.00 83.56 201 ALA A N 1
ATOM 1577 C CA . ALA A 1 201 ? 6.822 -24.800 -1.674 1.00 83.56 201 ALA A CA 1
ATOM 1578 C C . ALA A 1 201 ? 8.340 -24.915 -1.462 1.00 83.56 201 ALA A C 1
ATOM 1580 O O . ALA A 1 201 ? 8.862 -26.027 -1.364 1.00 83.56 201 ALA A O 1
ATOM 1581 N N . GLY A 1 202 ? 9.056 -23.788 -1.440 1.00 68.50 202 GLY A N 1
ATOM 1582 C CA . GLY A 1 202 ? 10.511 -23.747 -1.380 1.00 68.50 202 GLY A CA 1
ATOM 1583 C C . GLY A 1 202 ? 11.089 -24.345 -0.097 1.00 68.50 202 GLY A C 1
ATOM 1584 O O . GLY A 1 202 ? 10.658 -24.039 1.015 1.00 68.50 202 GLY A O 1
ATOM 1585 N N . ASP A 1 203 ? 12.142 -25.154 -0.247 1.00 58.28 203 ASP A N 1
ATOM 1586 C CA . ASP A 1 203 ? 13.006 -25.523 0.871 1.00 58.28 203 ASP A CA 1
ATOM 1587 C C . ASP A 1 203 ? 13.719 -24.260 1.387 1.00 58.28 203 ASP A C 1
ATOM 1589 O O . ASP A 1 203 ? 14.352 -23.522 0.620 1.00 58.28 203 ASP A O 1
ATOM 1593 N N . ARG A 1 204 ? 13.649 -24.033 2.706 1.00 57.12 204 ARG A N 1
ATOM 1594 C CA . ARG A 1 204 ? 14.280 -22.906 3.419 1.00 57.12 204 ARG A CA 1
ATOM 1595 C C . ARG A 1 204 ? 15.803 -22.845 3.225 1.00 57.12 204 ARG A C 1
ATOM 1597 O O . ARG A 1 204 ? 16.420 -21.854 3.611 1.00 57.12 204 ARG A O 1
ATOM 1604 N N . SER A 1 205 ? 16.410 -23.888 2.657 1.00 51.84 205 SER A N 1
ATOM 1605 C CA . SER A 1 205 ? 17.834 -23.964 2.314 1.00 51.84 205 SER A CA 1
ATOM 1606 C C . SER A 1 205 ? 18.229 -23.171 1.054 1.00 51.84 205 SER A C 1
ATOM 1608 O O . SER A 1 205 ? 19.408 -22.849 0.875 1.00 51.84 205 SER A O 1
ATOM 1610 N N . THR A 1 206 ? 17.273 -22.811 0.191 1.00 59.16 206 THR A N 1
ATOM 1611 C CA . THR A 1 206 ? 17.557 -22.155 -1.095 1.00 59.16 206 THR A CA 1
ATOM 1612 C C . THR A 1 206 ? 17.814 -20.660 -0.899 1.00 59.16 206 THR A C 1
ATOM 1614 O O . THR A 1 206 ? 16.946 -19.910 -0.452 1.00 59.16 206 THR A O 1
ATOM 1617 N N . ARG A 1 207 ? 19.022 -20.189 -1.234 1.00 60.22 207 ARG A N 1
ATOM 1618 C CA . ARG A 1 207 ? 19.396 -18.779 -1.060 1.00 60.22 207 ARG A CA 1
ATOM 1619 C C . ARG A 1 207 ? 18.682 -17.900 -2.090 1.00 60.22 207 ARG A C 1
ATOM 1621 O O . ARG A 1 207 ? 19.081 -17.866 -3.249 1.00 60.22 207 ARG A O 1
ATOM 1628 N N . VAL A 1 208 ? 17.685 -17.140 -1.641 1.00 67.50 208 VAL A N 1
ATOM 1629 C CA . VAL A 1 208 ? 16.987 -16.151 -2.473 1.00 67.50 208 VAL A CA 1
ATOM 1630 C C . VAL A 1 208 ? 17.887 -14.937 -2.709 1.00 67.50 208 VAL A C 1
ATOM 1632 O O . VAL A 1 208 ? 18.338 -14.286 -1.758 1.00 67.50 208 VAL A O 1
ATOM 1635 N N . THR A 1 209 ? 18.158 -14.621 -3.976 1.00 70.88 209 THR A N 1
ATOM 1636 C CA . THR A 1 209 ? 18.800 -13.356 -4.351 1.00 70.88 209 THR A CA 1
ATOM 1637 C C . THR A 1 209 ? 17.746 -12.270 -4.500 1.00 70.88 209 THR A C 1
ATOM 1639 O O . THR A 1 209 ? 16.618 -12.525 -4.922 1.00 70.88 209 THR A O 1
ATOM 1642 N N . ARG A 1 210 ? 18.103 -11.055 -4.079 1.00 70.38 210 ARG A N 1
ATOM 1643 C CA . ARG A 1 210 ? 17.190 -9.917 -3.998 1.00 70.38 210 ARG A CA 1
ATOM 1644 C C . ARG A 1 210 ? 17.856 -8.703 -4.612 1.00 70.38 210 ARG A C 1
ATOM 1646 O O . ARG A 1 210 ? 19.023 -8.431 -4.329 1.00 70.38 210 ARG A O 1
ATOM 1653 N N . TRP A 1 211 ? 17.114 -7.981 -5.436 1.00 68.81 211 TRP A N 1
ATOM 1654 C CA . TRP A 1 211 ? 17.540 -6.672 -5.904 1.00 68.81 211 TRP A CA 1
ATOM 1655 C C . TRP A 1 211 ? 17.487 -5.635 -4.779 1.00 68.81 211 TRP A C 1
ATOM 1657 O O . TRP A 1 211 ? 16.545 -5.625 -3.991 1.00 68.81 211 TRP A O 1
ATOM 1667 N N . GLY A 1 212 ? 18.499 -4.766 -4.715 1.00 63.91 212 GLY A N 1
ATOM 1668 C CA . GLY A 1 212 ? 18.584 -3.666 -3.757 1.00 63.91 212 GLY A CA 1
ATOM 1669 C C . GLY A 1 212 ? 18.297 -2.322 -4.424 1.00 63.91 212 GLY A C 1
ATOM 1670 O O . GLY A 1 212 ? 19.096 -1.840 -5.227 1.00 63.91 212 GLY A O 1
ATOM 1671 N N . ASP A 1 213 ? 17.191 -1.689 -4.044 1.00 63.69 213 ASP A N 1
ATOM 1672 C CA . ASP A 1 213 ? 16.845 -0.299 -4.385 1.00 63.69 213 ASP A CA 1
ATOM 1673 C C . ASP A 1 213 ? 17.552 0.739 -3.499 1.00 63.69 213 ASP A C 1
ATOM 1675 O O . ASP A 1 213 ? 17.353 1.936 -3.690 1.00 63.69 213 ASP A O 1
ATOM 1679 N N . GLY A 1 214 ? 18.378 0.308 -2.538 1.00 61.28 214 GLY A N 1
ATOM 1680 C CA . GLY A 1 214 ? 18.975 1.197 -1.538 1.00 61.28 214 GLY A CA 1
ATOM 1681 C C . GLY A 1 214 ? 18.037 1.554 -0.385 1.00 61.28 214 GLY A C 1
ATOM 1682 O O . GLY A 1 214 ? 18.434 2.261 0.539 1.00 61.28 214 GLY A O 1
ATOM 1683 N N . GLU A 1 215 ? 16.801 1.057 -0.411 1.00 59.16 215 GLU A N 1
ATOM 1684 C CA . GLU A 1 215 ? 15.800 1.265 0.623 1.00 59.16 215 GLU A CA 1
ATOM 1685 C C . GLU A 1 215 ? 15.676 -0.044 1.424 1.00 59.16 215 GLU A C 1
ATOM 1687 O O . GLU A 1 215 ? 15.580 -1.136 0.863 1.00 59.16 215 GLU A O 1
ATOM 1692 N N . SER A 1 216 ? 15.706 0.045 2.760 1.00 54.00 216 SER A N 1
ATOM 1693 C CA . SER A 1 216 ? 15.825 -1.095 3.708 1.00 54.00 216 SER A CA 1
ATOM 1694 C C . SER A 1 216 ? 17.244 -1.597 4.015 1.00 54.00 216 SER A C 1
ATOM 1696 O O . SER A 1 216 ? 17.414 -2.740 4.429 1.00 54.00 216 SER A O 1
ATOM 1698 N N . GLY A 1 217 ? 18.263 -0.743 3.871 1.00 50.34 217 GLY A N 1
ATOM 1699 C CA . GLY A 1 217 ? 19.639 -1.059 4.288 1.00 50.34 217 GLY A CA 1
ATOM 1700 C C . GLY A 1 217 ? 20.462 -1.855 3.269 1.00 50.34 217 GLY A C 1
ATOM 1701 O O . GLY A 1 217 ? 21.596 -2.229 3.566 1.00 50.34 217 GLY A O 1
ATOM 1702 N N . ASP A 1 218 ? 19.924 -2.083 2.069 1.00 58.22 218 ASP A N 1
ATOM 1703 C CA . ASP A 1 218 ? 20.664 -2.679 0.958 1.00 58.22 218 ASP A CA 1
ATOM 1704 C C . ASP A 1 218 ? 21.677 -1.687 0.371 1.00 58.22 218 ASP A C 1
ATOM 1706 O O . ASP A 1 218 ? 21.442 -0.478 0.325 1.00 58.22 218 ASP A O 1
ATOM 1710 N N . MET A 1 219 ? 22.806 -2.192 -0.136 1.00 53.44 219 MET A N 1
ATOM 1711 C CA . MET A 1 219 ? 23.755 -1.346 -0.860 1.00 53.44 219 MET A CA 1
ATOM 1712 C C . MET A 1 219 ? 23.105 -0.813 -2.144 1.00 53.44 219 MET A C 1
ATOM 1714 O O . MET A 1 219 ? 22.612 -1.608 -2.948 1.00 53.44 219 MET A O 1
ATOM 1718 N N . LEU A 1 220 ? 23.179 0.512 -2.351 1.00 53.50 220 LEU A N 1
ATOM 1719 C CA . LEU A 1 220 ? 22.864 1.270 -3.579 1.00 53.50 220 LEU A CA 1
ATOM 1720 C C . LEU A 1 220 ? 23.722 0.785 -4.764 1.00 53.50 220 LEU A C 1
ATOM 1722 O O . LEU A 1 220 ? 24.567 1.496 -5.292 1.00 53.50 220 LEU A O 1
ATOM 1726 N N . THR A 1 221 ? 23.570 -0.470 -5.165 1.00 47.00 221 THR A N 1
ATOM 1727 C CA . THR A 1 221 ? 24.431 -1.096 -6.174 1.00 47.00 221 THR A CA 1
ATOM 1728 C C . THR A 1 221 ? 23.807 -1.071 -7.563 1.00 47.00 221 THR A C 1
ATOM 1730 O O . THR A 1 221 ? 24.511 -1.350 -8.526 1.00 47.00 221 THR A O 1
ATOM 1733 N N . SER A 1 222 ? 22.528 -0.689 -7.717 1.00 50.25 222 SER A N 1
ATOM 1734 C CA . SER A 1 222 ? 21.917 -0.580 -9.057 1.00 50.25 222 SER A CA 1
ATOM 1735 C C . SER A 1 222 ? 20.613 0.229 -9.182 1.00 50.25 222 SER A C 1
ATOM 1737 O O . SER A 1 222 ? 20.009 0.210 -10.252 1.00 50.25 222 SER A O 1
ATOM 1739 N N . ALA A 1 223 ? 20.158 0.976 -8.165 1.00 48.47 223 ALA A N 1
ATOM 1740 C CA . ALA A 1 223 ? 18.890 1.720 -8.259 1.00 48.47 223 ALA A CA 1
ATOM 1741 C C . ALA A 1 223 ? 18.844 2.703 -9.452 1.00 48.47 223 ALA A C 1
ATOM 1743 O O . ALA A 1 223 ? 17.805 2.849 -10.097 1.00 48.47 223 ALA A O 1
ATOM 1744 N N . HIS A 1 224 ? 19.987 3.306 -9.799 1.00 51.53 224 HIS A N 1
ATOM 1745 C CA . HIS A 1 224 ? 20.144 4.220 -10.936 1.00 51.53 224 HIS A CA 1
ATOM 1746 C C . HIS A 1 224 ? 20.216 3.534 -12.314 1.00 51.53 224 HIS A C 1
ATOM 1748 O O . HIS A 1 224 ? 20.227 4.229 -13.325 1.00 51.53 224 HIS A O 1
ATOM 1754 N N . ALA A 1 225 ? 20.288 2.199 -12.382 1.00 59.66 225 ALA A N 1
ATOM 1755 C CA . ALA A 1 225 ? 20.507 1.475 -13.637 1.00 59.66 225 ALA A CA 1
ATOM 1756 C C . ALA A 1 225 ? 19.227 1.259 -14.464 1.00 59.66 225 ALA A C 1
ATOM 1758 O O . ALA A 1 225 ? 19.318 0.991 -15.661 1.00 59.66 225 ALA A O 1
ATOM 1759 N N . TYR A 1 226 ? 18.046 1.374 -13.848 1.00 75.00 226 TYR A N 1
ATOM 1760 C CA . TYR A 1 226 ? 16.770 1.076 -14.502 1.00 75.00 226 TYR A CA 1
ATOM 1761 C C . TYR A 1 226 ? 1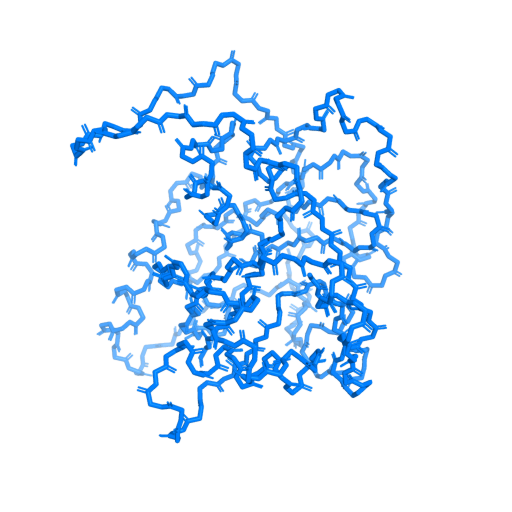5.984 2.349 -14.785 1.00 75.00 226 TYR A C 1
ATOM 1763 O O . TYR A 1 226 ? 15.768 3.179 -13.895 1.00 75.00 226 TYR A O 1
ATOM 1771 N N . ALA A 1 227 ? 15.555 2.479 -16.040 1.00 81.62 227 ALA A N 1
ATOM 1772 C CA . ALA A 1 227 ? 14.795 3.621 -16.512 1.00 81.62 227 ALA A CA 1
ATOM 1773 C C . ALA A 1 227 ? 13.469 3.769 -15.746 1.00 81.62 227 ALA A C 1
ATOM 1775 O O . ALA A 1 227 ? 12.815 2.791 -15.370 1.00 81.62 227 ALA A O 1
ATOM 1776 N N . THR A 1 228 ? 13.064 5.017 -15.534 1.00 87.06 228 THR A N 1
ATOM 1777 C CA . THR A 1 228 ? 11.712 5.353 -15.088 1.00 87.06 228 THR A CA 1
ATOM 1778 C C . THR A 1 228 ? 10.884 5.649 -16.331 1.00 87.06 228 THR A C 1
ATOM 1780 O O . THR A 1 228 ? 11.158 6.618 -17.037 1.00 87.06 228 THR A O 1
ATOM 1783 N N . ALA A 1 229 ? 9.893 4.810 -16.607 1.00 91.19 229 ALA A N 1
ATOM 1784 C CA . ALA A 1 229 ? 8.944 5.011 -17.688 1.00 91.19 229 ALA A CA 1
ATOM 1785 C C . ALA A 1 229 ? 7.728 5.804 -17.191 1.00 91.19 229 ALA A C 1
ATOM 1787 O O . ALA A 1 229 ? 7.250 5.602 -16.070 1.00 91.19 229 ALA A O 1
ATOM 1788 N N . VAL A 1 230 ? 7.213 6.691 -18.042 1.00 92.88 230 VAL A N 1
ATOM 1789 C CA . VAL A 1 230 ? 5.916 7.345 -17.837 1.00 92.88 230 VAL A CA 1
ATOM 1790 C C . VAL A 1 230 ? 4.818 6.306 -18.055 1.00 92.88 230 VAL A C 1
ATOM 1792 O O . VAL A 1 230 ? 4.810 5.617 -19.074 1.00 92.88 230 VAL A O 1
ATOM 1795 N N . GLY A 1 231 ? 3.910 6.170 -17.089 1.00 92.50 231 GLY A N 1
ATOM 1796 C CA . GLY A 1 231 ? 2.736 5.319 -17.235 1.00 92.50 231 GLY A CA 1
ATOM 1797 C C . GLY A 1 231 ? 1.767 5.913 -18.252 1.00 92.50 231 GLY A C 1
ATOM 1798 O O . GLY A 1 231 ? 1.511 7.115 -18.235 1.00 92.50 231 GLY A O 1
ATOM 1799 N N . VAL A 1 232 ? 1.212 5.066 -19.110 1.00 93.06 232 VAL A N 1
ATOM 1800 C CA . VAL A 1 232 ? 0.162 5.429 -20.065 1.00 93.06 232 VAL A CA 1
ATOM 1801 C C . VAL A 1 232 ? -0.961 4.410 -19.976 1.00 93.06 232 VAL A C 1
ATOM 1803 O O . VAL A 1 232 ? -0.701 3.240 -19.683 1.00 93.06 232 VAL A O 1
ATOM 1806 N N . ASP A 1 233 ? -2.185 4.868 -20.211 1.00 93.88 233 ASP A N 1
ATOM 1807 C CA . ASP A 1 233 ? -3.325 3.973 -20.355 1.00 93.88 233 ASP A CA 1
ATOM 1808 C C . ASP A 1 233 ? -3.362 3.389 -21.764 1.00 93.88 233 ASP A C 1
ATOM 1810 O O . ASP A 1 233 ? -2.999 4.038 -22.751 1.00 93.88 233 ASP A O 1
ATOM 1814 N N . ASP A 1 234 ? -3.800 2.143 -21.847 1.00 89.38 234 ASP A N 1
ATOM 1815 C CA . ASP A 1 234 ? -4.012 1.433 -23.088 1.00 89.38 234 ASP A CA 1
ATOM 1816 C C . ASP A 1 234 ? -5.145 2.129 -23.861 1.00 89.38 234 ASP A C 1
ATOM 1818 O O . ASP A 1 234 ? -6.187 2.482 -23.308 1.00 89.38 234 ASP A O 1
ATOM 1822 N N . ALA A 1 235 ? -4.960 2.322 -25.171 1.00 68.38 235 ALA A N 1
ATOM 1823 C CA . ALA A 1 235 ? -5.883 3.082 -26.024 1.00 68.38 235 ALA A CA 1
ATOM 1824 C C . ALA A 1 235 ? -7.316 2.500 -26.111 1.00 68.38 235 ALA A C 1
ATOM 1826 O O . ALA A 1 235 ? -8.198 3.113 -26.713 1.00 68.38 235 ALA A O 1
ATOM 1827 N N . VAL A 1 236 ? -7.552 1.318 -25.532 1.00 53.25 236 VAL A N 1
ATOM 1828 C CA . VAL A 1 236 ? -8.851 0.650 -25.408 1.00 53.25 236 VAL A CA 1
ATOM 1829 C C . VAL A 1 236 ? -8.878 -0.065 -24.049 1.00 53.25 236 VAL A C 1
ATOM 1831 O O . VAL A 1 236 ? -7.953 -0.834 -23.781 1.00 53.25 236 VAL A O 1
ATOM 1834 N N . PRO A 1 237 ? -9.914 0.110 -23.202 1.00 43.69 237 PRO A N 1
ATOM 1835 C CA . PRO A 1 237 ? -10.039 -0.685 -21.986 1.00 43.69 237 PRO A CA 1
ATOM 1836 C C . PRO A 1 237 ? -10.095 -2.167 -22.367 1.00 43.69 237 PRO A C 1
ATOM 1838 O O . PRO A 1 237 ? -10.982 -2.577 -23.122 1.00 43.69 237 PRO A O 1
ATOM 1841 N N . GLN A 1 238 ? -9.149 -2.974 -21.875 1.00 42.16 238 GLN A N 1
ATOM 1842 C CA . GLN A 1 238 ? -9.201 -4.422 -22.067 1.00 42.16 238 GLN A CA 1
ATOM 1843 C C . GLN A 1 238 ? -10.529 -4.941 -21.500 1.00 42.16 238 GLN A C 1
ATOM 1845 O O . GLN A 1 238 ? -10.842 -4.759 -20.322 1.00 42.16 238 GLN A O 1
ATOM 1850 N N . GLN A 1 239 ? -11.340 -5.522 -22.387 1.00 36.75 239 GLN A N 1
ATOM 1851 C CA . GLN A 1 239 ? -12.642 -6.093 -22.068 1.00 36.75 239 GLN A CA 1
ATOM 1852 C C . GLN A 1 239 ? -12.536 -7.093 -20.913 1.00 36.75 239 GLN A C 1
ATOM 1854 O O . GLN A 1 239 ? -11.555 -7.825 -20.789 1.00 36.75 239 GLN A O 1
ATOM 1859 N N . ALA A 1 240 ? -13.582 -7.091 -20.086 1.00 38.03 240 ALA A N 1
ATOM 1860 C CA . ALA A 1 240 ? -13.757 -7.901 -18.891 1.00 38.03 240 ALA A CA 1
ATOM 1861 C C . ALA A 1 240 ? -13.221 -9.335 -19.032 1.00 38.03 240 ALA A C 1
ATOM 1863 O O . ALA A 1 240 ? -13.622 -10.086 -19.923 1.00 38.03 240 ALA A O 1
ATOM 1864 N N . VAL A 1 241 ? -12.375 -9.732 -18.079 1.00 34.41 241 VAL A N 1
ATOM 1865 C CA . VAL A 1 241 ? -12.115 -11.144 -17.800 1.00 34.41 241 VAL A CA 1
ATOM 1866 C C . VAL A 1 241 ? -13.458 -11.778 -17.433 1.00 34.41 241 VAL A C 1
ATOM 1868 O O . VAL A 1 241 ? -14.169 -11.293 -16.555 1.00 34.41 241 VAL A O 1
ATOM 1871 N N . THR A 1 242 ? -13.828 -12.811 -18.183 1.00 31.52 242 THR A N 1
ATOM 1872 C CA . THR A 1 242 ? -15.136 -13.470 -18.193 1.00 31.52 242 THR A CA 1
ATOM 1873 C C . THR A 1 242 ? -15.649 -13.817 -16.796 1.00 31.52 242 THR A C 1
ATOM 1875 O O . THR A 1 242 ? -15.034 -14.605 -16.079 1.00 31.52 242 THR A O 1
ATOM 1878 N N . ALA A 1 243 ? -16.813 -13.263 -16.456 1.00 34.62 243 ALA A N 1
ATOM 1879 C CA . ALA A 1 243 ? -17.616 -13.652 -15.312 1.00 34.62 243 ALA A CA 1
ATOM 1880 C C . ALA A 1 243 ? -18.330 -14.985 -15.588 1.00 34.62 243 ALA A C 1
ATOM 1882 O O . ALA A 1 243 ? -19.101 -15.090 -16.539 1.00 34.62 243 ALA A O 1
ATOM 1883 N N . ASN A 1 244 ? -18.120 -15.961 -14.710 1.00 30.86 244 ASN A N 1
ATOM 1884 C CA . ASN A 1 244 ? -19.181 -16.860 -14.274 1.00 30.86 244 ASN A CA 1
ATOM 1885 C C . ASN A 1 244 ? -19.372 -16.581 -12.783 1.00 30.86 244 ASN A C 1
ATOM 1887 O O . ASN A 1 244 ? -18.622 -17.098 -11.966 1.00 30.86 244 ASN A O 1
ATOM 1891 N N . ASP A 1 245 ? -20.287 -15.675 -12.451 1.00 31.53 245 ASP A N 1
ATOM 1892 C CA . ASP A 1 245 ? -21.377 -15.983 -11.528 1.00 31.53 245 ASP A CA 1
ATOM 1893 C C . ASP A 1 245 ? -22.360 -14.809 -11.451 1.00 31.53 245 ASP A C 1
ATOM 1895 O O . ASP A 1 245 ? -22.037 -13.645 -11.680 1.00 31.53 245 ASP A O 1
ATOM 1899 N N . THR A 1 246 ? -23.613 -15.185 -11.257 1.00 33.19 246 THR A N 1
ATOM 1900 C CA . THR A 1 246 ? -24.853 -14.460 -11.539 1.00 33.19 246 THR A CA 1
ATOM 1901 C C . THR A 1 246 ? -25.051 -13.129 -10.805 1.00 33.19 246 THR A C 1
ATOM 1903 O O . THR A 1 246 ? -24.713 -12.973 -9.638 1.00 33.19 246 THR A O 1
ATOM 1906 N N . ALA A 1 247 ? -25.686 -12.195 -11.520 1.00 33.12 247 ALA A N 1
ATOM 1907 C CA . ALA A 1 247 ? -25.980 -10.818 -11.136 1.00 33.12 247 ALA A CA 1
ATOM 1908 C C . ALA A 1 247 ? -27.046 -10.639 -10.033 1.00 33.12 247 ALA A C 1
ATOM 1910 O O . ALA A 1 247 ? -28.014 -11.394 -9.956 1.00 33.12 247 ALA A O 1
ATOM 1911 N N . ALA A 1 248 ? -26.931 -9.523 -9.302 1.00 30.31 248 ALA A N 1
ATOM 1912 C CA . ALA A 1 248 ? -28.018 -8.804 -8.625 1.00 30.31 248 ALA A CA 1
ATOM 1913 C C . ALA A 1 248 ? -27.752 -7.274 -8.720 1.00 30.31 248 ALA A C 1
ATOM 1915 O O . ALA A 1 248 ? -26.621 -6.886 -9.024 1.00 30.31 248 ALA A O 1
ATOM 1916 N N . PRO A 1 249 ? -28.774 -6.402 -8.596 1.00 33.31 249 PRO A N 1
ATOM 1917 C CA . PRO A 1 249 ? -28.836 -5.136 -9.328 1.00 33.31 249 PRO A CA 1
ATOM 1918 C C . PRO A 1 249 ? -28.020 -3.996 -8.708 1.00 33.31 249 PRO A C 1
ATOM 1920 O O . PRO A 1 249 ? -27.848 -3.903 -7.497 1.00 33.31 249 PRO A O 1
ATOM 1923 N N . ARG A 1 250 ? -27.576 -3.091 -9.590 1.00 41.47 250 ARG A N 1
ATOM 1924 C CA . ARG A 1 250 ? -26.929 -1.814 -9.271 1.00 41.47 250 ARG A CA 1
ATOM 1925 C C . ARG A 1 250 ? -27.921 -0.869 -8.586 1.00 41.47 250 ARG A C 1
ATOM 1927 O O . ARG A 1 250 ? -28.947 -0.542 -9.177 1.00 41.47 250 ARG A O 1
ATOM 1934 N N . SER A 1 251 ? -27.574 -0.391 -7.395 1.00 32.50 251 SER A N 1
ATOM 1935 C CA . SER A 1 251 ? -28.125 0.834 -6.811 1.00 32.50 251 SER A CA 1
ATOM 1936 C C . SER A 1 251 ? -27.029 1.899 -6.826 1.00 32.50 251 SER A C 1
ATOM 1938 O O . SER A 1 251 ? -26.032 1.769 -6.117 1.00 32.50 251 SER A O 1
ATOM 1940 N N . GLU A 1 252 ? -27.205 2.928 -7.652 1.00 31.83 252 GLU A N 1
ATOM 1941 C CA . GLU A 1 252 ? -26.258 4.037 -7.861 1.00 31.83 252 GLU A CA 1
ATOM 1942 C C . GLU A 1 252 ? -26.130 4.982 -6.642 1.00 31.83 252 GLU A C 1
ATOM 1944 O O . GLU A 1 252 ? -25.329 5.910 -6.667 1.00 31.83 252 GLU A O 1
ATOM 1949 N N . ASP A 1 253 ? -26.829 4.701 -5.536 1.00 26.77 253 ASP A N 1
ATOM 1950 C CA . ASP A 1 253 ? -26.925 5.590 -4.367 1.00 26.77 253 ASP A CA 1
ATOM 1951 C C . ASP A 1 253 ? -25.967 5.261 -3.198 1.00 26.77 253 ASP A C 1
ATOM 1953 O O . ASP A 1 253 ? -25.958 5.976 -2.200 1.00 26.77 253 ASP A O 1
ATOM 1957 N N . LEU A 1 254 ? -25.130 4.217 -3.289 1.00 31.77 254 LEU A N 1
ATOM 1958 C CA . LEU A 1 254 ? -24.204 3.822 -2.202 1.00 31.77 254 LEU A CA 1
ATOM 1959 C C . LEU A 1 254 ? -22.803 4.465 -2.278 1.00 31.77 254 LEU A C 1
ATOM 1961 O O . LEU A 1 254 ? -21.975 4.252 -1.394 1.00 31.77 254 LEU A O 1
ATOM 1965 N N . VAL A 1 255 ? -22.515 5.244 -3.325 1.00 32.75 255 VAL A N 1
ATOM 1966 C CA . VAL A 1 255 ? -21.154 5.747 -3.608 1.00 32.75 255 VAL A CA 1
ATOM 1967 C C . VAL A 1 255 ? -20.831 7.052 -2.862 1.00 32.75 255 VAL A C 1
ATOM 1969 O O . VAL A 1 255 ? -19.662 7.383 -2.677 1.00 32.75 255 VAL A O 1
ATOM 1972 N N . ASN A 1 256 ? -21.834 7.766 -2.345 1.00 28.84 256 ASN A N 1
ATOM 1973 C CA . ASN A 1 256 ? -21.606 8.970 -1.545 1.00 28.84 256 ASN A CA 1
ATOM 1974 C C . ASN A 1 256 ? -21.598 8.626 -0.050 1.00 28.84 256 ASN A C 1
ATOM 1976 O O . ASN A 1 256 ? -22.653 8.430 0.545 1.00 28.84 256 ASN A O 1
ATOM 1980 N N . GLY A 1 257 ? -20.404 8.571 0.551 1.00 28.72 257 GLY A N 1
ATOM 1981 C CA . GLY A 1 257 ? -20.228 8.447 2.007 1.00 28.72 257 GLY A CA 1
ATOM 1982 C C . GLY A 1 257 ? -19.632 7.128 2.506 1.00 28.72 257 GLY A C 1
ATOM 1983 O O . GLY A 1 257 ? -19.774 6.821 3.683 1.00 28.72 257 GLY A O 1
ATOM 1984 N N . THR A 1 258 ? -18.967 6.350 1.647 1.00 32.94 258 THR A N 1
ATOM 1985 C CA . THR A 1 258 ? -18.334 5.078 2.034 1.00 32.94 258 THR A CA 1
ATOM 1986 C C . THR A 1 258 ? -16.825 5.135 1.803 1.00 32.94 258 THR A C 1
ATOM 1988 O O . THR A 1 258 ? -16.383 5.477 0.706 1.00 32.94 258 THR A O 1
ATOM 1991 N N . GLU A 1 259 ? -16.028 4.776 2.812 1.00 44.34 259 GLU A N 1
ATOM 1992 C CA . GLU A 1 259 ? -14.569 4.653 2.688 1.00 44.34 259 GLU A CA 1
ATOM 1993 C C . GLU A 1 259 ? -14.116 3.191 2.800 1.00 44.34 259 GLU A C 1
ATOM 1995 O O . GLU A 1 259 ? -14.735 2.370 3.478 1.00 44.34 259 GLU A O 1
ATOM 2000 N N . ILE A 1 260 ? -13.021 2.850 2.116 1.00 53.25 260 ILE A N 1
ATOM 2001 C CA . ILE A 1 260 ? -12.438 1.503 2.128 1.00 53.25 260 ILE A CA 1
ATOM 2002 C C . ILE A 1 260 ? -11.136 1.559 2.918 1.00 53.25 260 ILE A C 1
ATOM 2004 O O . ILE A 1 260 ? -10.192 2.249 2.525 1.00 53.25 260 ILE A O 1
ATOM 2008 N N . ALA A 1 261 ? -11.074 0.799 4.007 1.00 52.69 261 ALA A N 1
ATOM 2009 C CA . ALA A 1 261 ? -9.847 0.577 4.753 1.00 52.69 261 ALA A CA 1
ATOM 2010 C C . ALA A 1 261 ? -9.196 -0.717 4.257 1.00 52.69 261 ALA A C 1
ATOM 2012 O O . ALA A 1 261 ? -9.781 -1.795 4.339 1.00 52.69 261 ALA A O 1
ATOM 2013 N N . ILE A 1 262 ? -7.982 -0.608 3.722 1.00 60.53 262 ILE A N 1
ATOM 2014 C CA . ILE A 1 262 ? -7.168 -1.763 3.338 1.00 60.53 262 ILE A CA 1
ATOM 2015 C C . ILE A 1 262 ? -6.045 -1.859 4.356 1.00 60.53 262 ILE A C 1
ATOM 2017 O O . ILE A 1 262 ? -5.382 -0.865 4.653 1.00 60.53 262 ILE A O 1
ATOM 2021 N N . VAL A 1 263 ? -5.870 -3.053 4.895 1.00 61.41 263 VAL A N 1
ATOM 2022 C CA . VAL A 1 263 ? -4.913 -3.363 5.947 1.00 61.41 263 VAL A CA 1
ATOM 2023 C C . VAL A 1 263 ? -4.079 -4.552 5.489 1.00 61.41 263 VAL A C 1
ATOM 2025 O O . VAL A 1 263 ? -4.592 -5.446 4.818 1.00 61.41 263 VAL A O 1
ATOM 2028 N N . GLU A 1 264 ? -2.795 -4.570 5.814 1.00 43.25 264 GLU A N 1
ATOM 2029 C CA . GLU A 1 264 ? -1.880 -5.655 5.462 1.00 43.25 264 GLU A CA 1
ATOM 2030 C C . GLU A 1 264 ? -1.570 -6.536 6.686 1.00 43.25 264 GLU A C 1
ATOM 2032 O O . GLU A 1 264 ? -1.478 -6.065 7.816 1.00 43.25 264 GLU A O 1
ATOM 2037 N N . SER A 1 265 ? -1.401 -7.839 6.473 1.00 45.09 265 SER A N 1
ATOM 2038 C CA . SER A 1 265 ? -0.944 -8.798 7.489 1.00 45.09 265 SER A CA 1
ATOM 2039 C C . SER A 1 265 ? 0.169 -9.661 6.898 1.00 45.09 265 SER A C 1
ATOM 2041 O O . SER A 1 265 ? 0.034 -10.106 5.761 1.00 45.09 265 SER A O 1
ATOM 2043 N N . SER A 1 266 ? 1.274 -9.867 7.624 1.00 39.88 266 SER A N 1
ATOM 2044 C CA . SER A 1 266 ? 2.501 -10.524 7.126 1.00 39.88 266 SER A CA 1
ATOM 2045 C C . SER A 1 266 ? 3.085 -11.619 8.016 1.00 39.88 266 SER A C 1
ATOM 2047 O O . SER A 1 266 ? 2.777 -11.637 9.229 1.00 39.88 266 SER A O 1
#

InterPro domains:
  IPR000086 NUDIX hydrolase domain [PF00293] (4-102)
  IPR015797 NUDIX hydrolase-like domain superfamily [SSF55811] (8-106)
  IPR045121 Coenzyme A pyrophosphatase [PTHR12992] (2-181)
  IPR045121 Coenzyme A pyrophosphatase [cd03426] (2-169)

Organism: Tilletiaria anomala (strain ATCC 24038 / CBS 436.72 / UBC 951) (NCBI:txid1037660)

pLDDT: mean 81.14, std 19.4, range [26.77, 97.56]

Sequence (266 aa):
MTTRALNLRSHPGQASLPGGKADHTDGCVERTALRESEEEIGLAQSKLGTTLFWVHTGTPFISKTCLLVHPVIFLLIDPEETLPSLVPCPTEVSAMWSFPLELFLSSCIPAEYSNIPLSDPTTVDTHRAPQEVFRTYSDVPWINSEPYRLHRFRTHRQLIKGLSADILIAAAMRTYGRAAAYTLYAPGQPPWQAWVDYIVAGDRSTRVTRWGDGESGDMLTSAHAYATAVGVDDAVPQQAVTANDTAAPRSEDLVNGTEIAIVESS

Secondary structure (DSSP, 8-state):
-EEE-TT-SSSTT-EE-SEEPPPTTT-SHHHHHHHHHHHHH---GGGBTTTEEEEEEPPPEE-TT--EEEEEEEEEE-HHHHGGG----TTTEEEE----GGGGG-SS--GGGTTPPPPPPSSSSTTSPPP-SSEEEEEEE-BTT-EEEEEEE--SSS-EETHHHHHHHHHHHHHTTS--SS--SPTTPPPHHHHHHHHHHS-TTS---B---S-SS---SSGGGS--EEP---SSPPP-PPP-S------TTSSTTEEEEEEEE-

Foldseek 3Di:
DFQWDQPDLFNHRADAAQFDEDDPPQVDQQSRQQVSQCQFWVQDPVCDPPQKDWDDWDQWFADLVRDTKIKTKIKGHQCVVRVVNIDGDNNTTPDDDDDDLLCLLFLADPPVCPPFDFDFAPDPPPVDDTDPGQKKWWFFQFKVGATFIWIWGTHSRHIDIDPRSVSSQVVNCVVVVFHRQFDHGDVRHDPRVVSVCCSVVDDPPDDIDGDDCVGSPDPVPDVPPIDIGRTHGDPDRDDHDDDPDDDDDDDPPPPPRMDMRMGMYD

Radius of gyration: 18.55 Å; chains: 1; bounding box: 53×45×45 Å